Protein AF-A0A925CEF6-F1 (afdb_monomer)

Radius of gyration: 19.73 Å; Cα contacts (8 Å, |Δi|>4): 240; chains: 1; bounding box: 51×49×54 Å

Sequence (200 aa):
MFEYLLALSLVWSVQINEKFETAFLAANIYHEARGEPKEGQICIAYVTLDRAYDNKYYFGGPSIRSVVFKKNIREDGRETAEFSWWEHPSIPTDHHAMQIAWQIAKGTRSGSIARACNSSVRFYKNSSAAGPGGTCWFDRNTIFVETRWNHDFYRPHRSAPEWWRGTSQKCYTPAATTSADVDRTVARLPRPRPERTAMN

Solvent-accessible surface area (backbone atoms only — not comparable to full-atom values): 11748 Å² total; per-residue (Å²): 113,68,66,60,55,52,53,48,55,50,53,53,52,51,54,52,49,53,52,50,40,34,49,46,41,12,51,49,22,31,77,77,25,56,91,46,57,70,54,53,29,44,31,52,44,48,28,48,50,49,31,8,72,66,48,34,73,93,40,33,20,70,36,43,55,35,31,62,69,21,71,42,54,44,65,88,66,48,76,41,51,70,43,68,60,67,70,62,73,69,81,84,80,55,64,65,47,43,51,50,21,39,52,47,28,49,28,51,74,71,63,76,43,78,86,62,58,70,89,67,42,62,47,71,43,41,71,92,74,51,51,70,43,57,48,45,47,47,70,74,51,35,37,83,74,51,76,56,92,73,31,42,32,19,22,78,41,93,84,50,74,56,78,78,68,37,67,53,72,76,42,79,48,81,75,77,88,63,97,78,70,83,86,74,73,82,76,75,75,81,75,81,76,81,79,79,78,80,82,125

Secondary structure (DSSP, 8-state):
-HHHHHHHHHHHHHHHHHHHHHHHHHHHHHHHHTTS-HHHHHHHHHHHHHHHHTT-GGGT-SSHHHHHT-EEE-TTS-EEESSGGGTS------HHHHHHHHHHHHHHHTT-S---S-TT--EEE-TTT--HHHHHHHHHHEEEEEEETTEEEEEE-TT-GGGGTT--TTSSSPP---TT-TT-----PPPPPPP-----

Structure (mmCIF, N/CA/C/O backbone):
data_AF-A0A925CEF6-F1
#
_entry.id   AF-A0A925CEF6-F1
#
loop_
_atom_site.group_PDB
_atom_site.id
_atom_site.type_symbol
_atom_site.label_atom_id
_atom_site.label_alt_id
_atom_site.label_comp_id
_atom_site.label_asym_id
_atom_site.label_entity_id
_atom_site.label_seq_id
_atom_site.pdbx_PDB_ins_code
_atom_site.Cartn_x
_atom_site.Cartn_y
_atom_site.Cartn_z
_atom_site.occupancy
_atom_site.B_iso_or_equiv
_atom_site.auth_seq_id
_atom_site.auth_comp_id
_atom_site.auth_asym_id
_atom_site.auth_atom_id
_atom_site.pdbx_PDB_model_num
ATOM 1 N N . MET A 1 1 ? -14.187 27.396 32.294 1.00 62.66 1 MET A N 1
ATOM 2 C CA . MET A 1 1 ? -14.629 27.816 30.940 1.00 62.66 1 MET A CA 1
ATOM 3 C C . MET A 1 1 ? -13.529 27.621 29.893 1.00 62.66 1 MET A C 1
ATOM 5 O O . MET A 1 1 ? -13.810 27.019 28.869 1.00 62.66 1 MET A O 1
ATOM 9 N N . PHE A 1 2 ? -12.279 28.028 30.163 1.00 60.94 2 PHE A N 1
ATOM 10 C CA . PHE A 1 2 ? -11.135 27.825 29.254 1.00 60.94 2 PHE A CA 1
ATOM 11 C C . PHE A 1 2 ? -10.792 26.347 28.973 1.00 60.94 2 PHE A C 1
ATOM 13 O O . PHE A 1 2 ? -10.554 25.986 27.825 1.00 60.94 2 PHE A O 1
ATOM 20 N N . GLU A 1 3 ? -10.849 25.469 29.982 1.00 60.38 3 GLU A N 1
ATOM 21 C CA . GLU A 1 3 ? -10.557 24.036 29.786 1.00 60.38 3 GLU A CA 1
ATOM 22 C C . GLU A 1 3 ? -11.569 23.319 28.882 1.00 60.38 3 GLU A C 1
ATOM 24 O O . GLU A 1 3 ? -11.191 22.469 28.082 1.00 60.38 3 GLU A O 1
ATOM 29 N N . TYR A 1 4 ? -12.845 23.713 28.932 1.00 65.88 4 TYR A N 1
ATOM 30 C CA . TYR A 1 4 ? -13.884 23.157 28.060 1.00 65.88 4 TYR A CA 1
ATOM 31 C C . TYR A 1 4 ? -13.690 23.568 26.593 1.00 65.88 4 TYR A C 1
ATOM 33 O O . TYR A 1 4 ? -13.923 22.765 25.694 1.00 65.88 4 TYR A O 1
ATOM 41 N N . LEU A 1 5 ? -13.225 24.796 26.341 1.00 63.91 5 LEU A N 1
ATOM 42 C CA . LEU A 1 5 ? -12.937 25.279 24.987 1.00 63.91 5 LEU A CA 1
ATOM 43 C C . LEU A 1 5 ? -11.691 24.604 24.384 1.00 63.91 5 LEU A C 1
ATOM 45 O O . LEU A 1 5 ? -11.695 24.279 23.198 1.00 63.91 5 LEU A O 1
ATOM 49 N N . LEU A 1 6 ? -10.663 24.331 25.198 1.00 64.62 6 LEU A N 1
ATOM 50 C CA . LEU A 1 6 ? -9.482 23.557 24.788 1.00 64.62 6 LEU A CA 1
ATOM 51 C C . LEU A 1 6 ? -9.806 22.073 24.550 1.00 64.62 6 LEU A C 1
ATOM 53 O O . LEU A 1 6 ? -9.342 21.487 23.576 1.00 64.62 6 LEU A O 1
ATOM 57 N N . ALA A 1 7 ? -10.638 21.462 25.397 1.00 64.25 7 ALA A N 1
ATOM 58 C CA . ALA A 1 7 ? -11.076 20.082 25.201 1.00 64.25 7 ALA A CA 1
ATOM 59 C C . ALA A 1 7 ? -11.891 19.924 23.906 1.00 64.25 7 ALA A C 1
ATOM 61 O O . ALA A 1 7 ? -11.673 18.980 23.147 1.00 64.25 7 ALA A O 1
ATOM 62 N N . LEU A 1 8 ? -12.780 20.879 23.604 1.00 65.25 8 LEU A N 1
ATOM 63 C CA . LEU A 1 8 ? -13.517 20.896 22.342 1.00 65.25 8 LEU A CA 1
ATOM 64 C C . LEU A 1 8 ? -12.557 21.022 21.149 1.00 65.25 8 LEU A C 1
ATOM 66 O O . LEU A 1 8 ? -12.617 20.188 20.248 1.00 65.25 8 LEU A O 1
ATOM 70 N N . SER A 1 9 ? -11.626 21.982 21.141 1.00 65.44 9 SER A N 1
ATOM 71 C CA . SER A 1 9 ? -10.704 22.158 20.004 1.00 65.44 9 SER A CA 1
ATOM 72 C C . SER A 1 9 ? -9.822 20.927 19.730 1.00 65.44 9 SER A C 1
ATOM 74 O O . SER A 1 9 ? -9.578 20.592 18.564 1.00 65.44 9 SER A O 1
ATOM 76 N N . LEU A 1 10 ? -9.413 20.198 20.774 1.00 68.50 10 LEU A N 1
ATOM 77 C CA . LEU A 1 10 ? -8.673 18.938 20.658 1.00 68.50 10 LEU A CA 1
ATOM 78 C C . LEU A 1 10 ? -9.518 17.821 20.026 1.00 68.50 10 LEU A C 1
ATOM 80 O O . LEU A 1 10 ? -9.048 17.152 19.105 1.00 68.50 10 LEU A O 1
ATOM 84 N N . VAL A 1 11 ? -10.775 17.651 20.449 1.00 67.50 11 VAL A N 1
ATOM 85 C CA . VAL A 1 11 ? -11.685 16.632 19.888 1.00 67.50 11 VAL A CA 1
ATOM 86 C C . VAL A 1 11 ? -11.959 16.882 18.402 1.00 67.50 11 VAL A C 1
ATOM 88 O O . VAL A 1 11 ? -11.877 15.955 17.593 1.00 67.50 11 VAL A O 1
ATOM 91 N N . TRP A 1 12 ? -12.213 18.137 18.017 1.00 62.06 12 TRP A N 1
ATOM 92 C CA . TRP A 1 12 ? -12.410 18.508 16.611 1.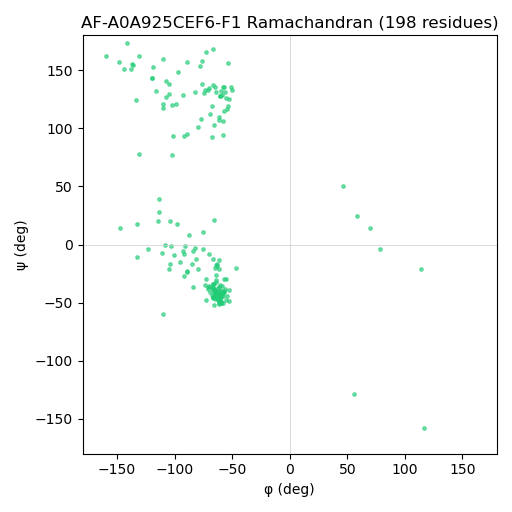00 62.06 12 TRP A CA 1
ATOM 93 C C . TRP A 1 12 ? -11.164 18.218 15.763 1.00 62.06 12 TRP A C 1
ATOM 95 O O . TRP A 1 12 ? -11.279 17.649 14.676 1.00 62.06 12 TRP A O 1
ATOM 105 N N . SER A 1 13 ? -9.973 18.546 16.271 1.00 65.81 13 SER A N 1
ATOM 106 C CA . SER A 1 13 ? -8.704 18.312 15.566 1.00 65.81 13 SER A CA 1
ATOM 107 C C . SER A 1 13 ? -8.433 16.821 15.341 1.00 65.81 13 SER A C 1
ATOM 109 O O . SER A 1 13 ? -8.065 16.419 14.235 1.00 65.81 13 SER A O 1
ATOM 111 N N . VAL A 1 14 ? -8.690 15.982 16.351 1.00 72.50 14 VAL A N 1
ATOM 112 C CA . VAL A 1 14 ? -8.567 14.520 16.239 1.00 72.50 14 VAL A CA 1
ATOM 113 C C . VAL A 1 14 ? -9.546 13.972 15.201 1.00 72.50 14 VAL A C 1
ATOM 115 O O . VAL A 1 14 ? -9.145 13.227 14.309 1.00 72.50 14 VAL A O 1
ATOM 118 N N . GLN A 1 15 ? -10.817 14.380 15.246 1.00 71.12 15 GLN A N 1
ATOM 119 C CA . GLN A 1 15 ? -11.831 13.870 14.321 1.00 71.12 15 GLN A CA 1
ATOM 120 C C . GLN A 1 15 ? -11.589 14.298 12.864 1.00 71.12 15 GLN A C 1
ATOM 122 O O . GLN A 1 15 ? -11.882 13.539 11.935 1.00 71.12 15 GLN A O 1
ATOM 127 N N . ILE A 1 16 ? -11.054 15.500 12.643 1.00 75.19 16 ILE A N 1
ATOM 128 C CA . ILE A 1 16 ? -10.659 15.970 11.310 1.00 75.19 16 ILE A CA 1
ATOM 129 C C . ILE A 1 16 ? -9.482 15.141 10.781 1.00 75.19 16 ILE A C 1
ATOM 131 O O . ILE A 1 16 ? -9.538 14.669 9.644 1.00 75.19 16 ILE A O 1
ATOM 135 N N . ASN A 1 17 ? -8.463 14.899 11.610 1.00 84.81 17 ASN A N 1
ATOM 136 C CA . ASN A 1 17 ? -7.322 14.065 11.236 1.00 84.81 17 ASN A CA 1
ATOM 137 C C . ASN A 1 17 ? -7.761 12.637 10.870 1.00 84.81 17 ASN A C 1
ATOM 139 O O . ASN A 1 17 ? -7.379 12.118 9.826 1.00 84.81 17 ASN A O 1
ATOM 143 N N . GLU A 1 18 ? -8.659 12.043 11.657 1.00 87.25 18 GLU A N 1
ATOM 144 C CA . GLU A 1 18 ? -9.239 10.723 11.389 1.00 87.25 18 GLU A CA 1
ATOM 145 C C . GLU A 1 18 ? -9.956 10.638 10.031 1.00 87.25 18 GLU A C 1
ATOM 147 O O . GLU A 1 18 ? -9.818 9.657 9.290 1.00 87.25 18 GLU A O 1
ATOM 152 N N . LYS A 1 19 ? -10.717 11.676 9.662 1.00 92.31 19 LYS A N 1
ATOM 153 C CA . LYS A 1 19 ? -11.378 11.729 8.350 1.00 92.31 19 LYS A CA 1
ATOM 154 C C . LYS A 1 19 ? -10.361 11.794 7.212 1.00 92.31 19 LYS A C 1
ATOM 156 O O . LYS A 1 19 ? -10.532 11.080 6.225 1.00 92.31 19 LYS A O 1
ATOM 161 N N . PHE A 1 20 ? -9.309 12.601 7.349 1.00 95.38 20 PHE A N 1
ATOM 162 C CA . PHE A 1 20 ? -8.265 12.706 6.328 1.00 95.38 20 PHE A CA 1
ATOM 163 C C . PHE A 1 20 ? -7.459 11.415 6.182 1.00 95.38 20 PHE A C 1
ATOM 165 O O . PHE A 1 20 ? -7.272 10.939 5.066 1.00 95.38 20 PHE A O 1
ATOM 172 N N . GLU A 1 21 ? -7.054 10.798 7.287 1.00 97.38 21 GLU A N 1
ATOM 173 C CA . GLU A 1 21 ? -6.342 9.516 7.288 1.00 97.38 21 GLU A CA 1
ATOM 174 C C . GLU A 1 21 ? -7.177 8.405 6.627 1.00 97.38 21 GLU A C 1
ATOM 176 O O . GLU A 1 21 ? -6.667 7.631 5.815 1.00 97.38 21 GLU A O 1
ATOM 181 N N . THR A 1 22 ? -8.490 8.378 6.887 1.00 98.19 22 THR A N 1
ATOM 182 C CA . THR A 1 22 ? -9.424 7.480 6.186 1.00 98.19 22 THR A CA 1
ATOM 183 C C . THR A 1 22 ? -9.469 7.766 4.687 1.00 98.19 22 THR A C 1
ATOM 185 O O . THR A 1 22 ? -9.453 6.830 3.889 1.00 98.19 22 THR A O 1
ATOM 188 N N . ALA A 1 23 ? -9.506 9.041 4.290 1.00 97.56 23 ALA A N 1
ATOM 189 C CA . ALA A 1 23 ? -9.545 9.433 2.886 1.00 97.56 23 ALA A CA 1
ATOM 190 C C . ALA A 1 23 ? -8.269 9.031 2.133 1.00 97.56 23 ALA A C 1
ATOM 192 O O . ALA A 1 23 ? -8.366 8.514 1.022 1.00 97.56 23 ALA A O 1
ATOM 193 N N . PHE A 1 24 ? -7.088 9.197 2.739 1.00 97.81 24 PHE A N 1
ATOM 194 C CA . PHE A 1 24 ? -5.826 8.761 2.132 1.00 97.81 24 PHE A CA 1
ATOM 195 C C . PHE A 1 24 ? -5.760 7.245 1.978 1.00 97.81 24 PHE A C 1
ATOM 197 O O . PHE A 1 24 ? -5.349 6.759 0.925 1.00 97.81 24 PHE A O 1
ATOM 204 N N . LEU A 1 25 ? -6.225 6.498 2.982 1.00 98.62 25 LEU A N 1
ATOM 205 C CA . LEU A 1 25 ? -6.297 5.044 2.886 1.00 98.62 25 LEU A CA 1
ATOM 206 C C . LEU A 1 25 ? -7.253 4.601 1.773 1.00 98.62 25 LEU A C 1
ATOM 208 O O . LEU A 1 25 ? -6.905 3.739 0.972 1.00 98.62 25 LEU A O 1
ATOM 212 N N . ALA A 1 26 ? -8.437 5.209 1.701 1.00 98.44 26 ALA A N 1
ATOM 213 C CA . ALA A 1 26 ? -9.444 4.888 0.697 1.00 98.44 26 ALA A CA 1
ATOM 214 C C . ALA A 1 26 ? -8.961 5.208 -0.726 1.00 98.44 26 ALA A C 1
ATOM 216 O O . ALA A 1 26 ? -9.132 4.388 -1.624 1.00 98.44 26 ALA A O 1
ATOM 217 N N . ALA A 1 27 ? -8.314 6.361 -0.924 1.00 97.88 27 ALA A N 1
ATOM 218 C CA . ALA A 1 27 ? -7.706 6.714 -2.204 1.00 97.88 27 ALA A CA 1
ATOM 219 C C . ALA A 1 27 ? -6.640 5.687 -2.609 1.00 97.88 27 ALA A C 1
ATOM 221 O O . ALA A 1 27 ? -6.657 5.201 -3.739 1.00 97.88 27 ALA A O 1
ATOM 222 N N . ASN A 1 28 ? -5.774 5.283 -1.673 1.00 98.12 28 ASN A N 1
ATOM 223 C CA . ASN A 1 28 ? -4.753 4.283 -1.961 1.00 98.12 28 ASN A CA 1
ATOM 224 C C . ASN A 1 28 ? -5.366 2.935 -2.370 1.00 98.12 28 ASN A C 1
ATOM 226 O O . ASN A 1 28 ? -4.999 2.380 -3.399 1.00 98.12 28 ASN A O 1
ATOM 230 N N 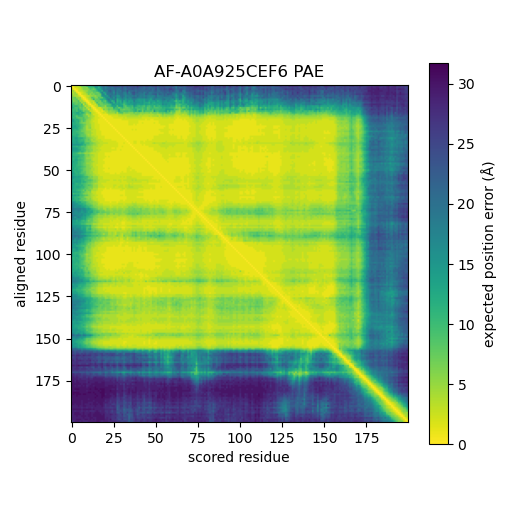. ILE A 1 29 ? -6.358 2.441 -1.618 1.00 98.31 29 ILE A N 1
ATOM 231 C CA . ILE A 1 29 ? -7.075 1.197 -1.950 1.00 98.31 29 ILE A CA 1
ATOM 232 C C . ILE A 1 29 ? -7.721 1.288 -3.338 1.00 98.31 29 ILE A C 1
ATOM 234 O O . ILE A 1 29 ? -7.619 0.348 -4.124 1.00 98.31 29 ILE A O 1
ATOM 238 N N . TYR A 1 30 ? -8.375 2.409 -3.657 1.00 98.31 30 TYR A N 1
ATOM 239 C CA . TYR A 1 30 ? -9.026 2.604 -4.950 1.00 98.31 30 TYR A CA 1
ATOM 240 C C . TYR A 1 30 ? -8.026 2.523 -6.109 1.00 98.31 30 TYR A C 1
ATOM 242 O O . TYR A 1 30 ? -8.257 1.809 -7.085 1.00 98.31 30 TYR A O 1
ATOM 250 N N . HIS A 1 31 ? -6.909 3.242 -6.023 1.00 96.62 31 HIS A N 1
ATOM 251 C CA . HIS A 1 31 ? -5.954 3.285 -7.127 1.00 96.62 31 HIS A CA 1
ATOM 252 C C . HIS A 1 31 ? -5.152 1.990 -7.275 1.00 96.62 31 HIS A C 1
ATOM 254 O O . HIS A 1 31 ? -4.887 1.579 -8.402 1.00 96.62 31 HIS A O 1
ATOM 260 N N . GLU A 1 32 ? -4.830 1.325 -6.168 1.00 96.12 32 GLU A N 1
ATOM 261 C CA . GLU A 1 32 ? -3.984 0.127 -6.173 1.00 96.12 32 GLU A CA 1
ATOM 262 C C . GLU A 1 32 ? -4.791 -1.169 -6.351 1.00 96.12 32 GLU A C 1
ATOM 264 O O . GLU A 1 32 ? -4.251 -2.173 -6.809 1.00 96.12 32 GLU A O 1
ATOM 269 N N . ALA A 1 33 ? -6.087 -1.178 -6.011 1.00 96.69 33 ALA A N 1
ATOM 270 C CA . ALA A 1 33 ? -6.852 -2.423 -5.930 1.00 96.69 33 ALA A CA 1
ATOM 271 C C . ALA A 1 33 ? -8.349 -2.341 -6.290 1.00 96.69 33 ALA A C 1
ATOM 273 O O . ALA A 1 33 ? -9.067 -3.303 -6.023 1.00 96.69 33 ALA A O 1
ATOM 274 N N . ARG A 1 34 ? -8.864 -1.274 -6.929 1.00 95.62 34 ARG A N 1
ATOM 275 C CA . ARG A 1 34 ? -10.306 -1.206 -7.293 1.00 95.62 34 ARG A CA 1
ATOM 276 C C . ARG A 1 34 ? -10.821 -2.384 -8.131 1.00 95.62 34 ARG A C 1
ATOM 278 O O . ARG A 1 34 ? -11.999 -2.705 -8.048 1.00 95.62 34 ARG A O 1
ATOM 285 N N . GLY A 1 35 ? -9.959 -2.998 -8.945 1.00 94.19 35 GLY A N 1
ATOM 286 C CA . GLY A 1 35 ? -10.294 -4.162 -9.777 1.00 94.19 35 GLY A CA 1
ATOM 287 C C . GLY A 1 35 ? -10.043 -5.514 -9.104 1.00 94.19 35 GLY A C 1
ATOM 288 O O . GLY A 1 35 ? -10.291 -6.549 -9.714 1.00 94.19 35 GLY A O 1
ATOM 289 N N . GLU A 1 36 ? -9.531 -5.520 -7.872 1.00 95.56 36 GLU A N 1
ATOM 290 C CA . GLU A 1 36 ? -9.233 -6.740 -7.127 1.00 95.56 36 GLU A CA 1
ATOM 291 C C . GLU A 1 36 ? -10.446 -7.198 -6.300 1.00 95.56 36 GLU A C 1
ATOM 293 O O . GLU A 1 36 ? -11.271 -6.369 -5.890 1.00 95.56 36 GLU A O 1
ATOM 298 N N . PRO A 1 37 ? -10.524 -8.497 -5.949 1.00 96.62 37 PRO A N 1
ATOM 299 C CA . PRO A 1 37 ? -11.460 -8.984 -4.941 1.00 96.62 37 PRO A CA 1
ATOM 300 C C . PRO A 1 37 ? -11.333 -8.224 -3.616 1.00 96.62 37 PRO A C 1
ATOM 302 O O . PRO A 1 37 ? -10.271 -7.688 -3.276 1.00 96.62 37 PRO A O 1
ATOM 305 N N . LYS A 1 38 ? -12.410 -8.227 -2.823 1.00 96.94 38 LYS A N 1
ATOM 306 C CA . LYS A 1 38 ? -12.489 -7.506 -1.543 1.00 96.94 38 LYS A CA 1
ATOM 307 C C . LYS A 1 38 ? -11.322 -7.848 -0.611 1.00 96.94 38 LYS A C 1
ATOM 309 O O . LYS A 1 38 ? -10.777 -6.964 0.042 1.00 96.94 38 LYS A O 1
ATOM 314 N N . GLU A 1 39 ? -10.898 -9.107 -0.575 1.00 96.81 39 GLU A N 1
ATOM 315 C CA . GLU A 1 39 ? -9.763 -9.587 0.219 1.00 96.81 39 GLU A CA 1
ATOM 316 C C . GLU A 1 39 ? -8.441 -8.935 -0.212 1.00 96.81 39 GLU A C 1
ATOM 318 O O . GLU A 1 39 ? -7.613 -8.599 0.635 1.00 96.81 39 GLU A O 1
ATOM 323 N N . GLY A 1 40 ? -8.251 -8.712 -1.518 1.00 96.31 40 GLY A N 1
ATOM 324 C CA . GLY A 1 40 ? -7.087 -8.007 -2.057 1.00 96.31 40 GLY A CA 1
ATOM 325 C C . GLY A 1 40 ? -7.061 -6.547 -1.611 1.00 96.31 40 GLY A C 1
ATOM 326 O O . GLY A 1 40 ? -6.054 -6.081 -1.081 1.00 96.31 40 GLY A O 1
ATOM 327 N N . GLN A 1 41 ? -8.202 -5.862 -1.715 1.00 98.25 41 GLN A N 1
ATOM 328 C CA . GLN A 1 41 ? -8.367 -4.484 -1.240 1.00 98.25 41 GLN A CA 1
ATOM 329 C C . GLN A 1 41 ? -8.103 -4.353 0.269 1.00 98.25 41 GLN A C 1
ATOM 331 O O . GLN A 1 41 ? -7.398 -3.441 0.704 1.00 98.25 41 GLN A O 1
ATOM 336 N N . ILE A 1 42 ? -8.605 -5.299 1.070 1.00 98.38 42 ILE A N 1
ATOM 337 C CA . ILE A 1 42 ? -8.325 -5.375 2.511 1.00 98.38 42 ILE A CA 1
ATOM 338 C C . ILE A 1 42 ? -6.826 -5.565 2.763 1.00 98.38 42 ILE A C 1
ATOM 340 O O . ILE A 1 42 ? -6.276 -4.930 3.662 1.00 98.38 42 ILE A O 1
ATOM 344 N N . CYS A 1 43 ? -6.140 -6.407 1.985 1.00 97.38 43 CYS A N 1
ATOM 345 C CA . CYS A 1 43 ? -4.704 -6.586 2.161 1.00 97.38 43 CYS A CA 1
ATOM 346 C C . CYS A 1 43 ? -3.922 -5.294 1.888 1.00 97.38 43 CYS A C 1
ATOM 348 O O . CYS A 1 43 ? -3.091 -4.910 2.709 1.00 97.38 43 CYS A O 1
ATOM 350 N N . ILE A 1 44 ? -4.230 -4.576 0.801 1.00 97.81 44 ILE A N 1
ATOM 351 C CA . ILE A 1 44 ? -3.608 -3.274 0.508 1.00 97.81 44 ILE A CA 1
ATOM 352 C C . ILE A 1 44 ? -3.832 -2.277 1.653 1.00 97.81 44 ILE A C 1
ATOM 354 O O . ILE A 1 44 ? -2.903 -1.563 2.057 1.00 97.81 44 ILE A O 1
ATOM 358 N N . ALA A 1 45 ? -5.042 -2.262 2.222 1.00 98.44 45 ALA A N 1
ATOM 359 C CA . ALA A 1 45 ? -5.362 -1.429 3.373 1.00 98.44 45 ALA A CA 1
ATOM 360 C C . ALA A 1 45 ? -4.442 -1.744 4.564 1.00 98.44 45 ALA A C 1
ATOM 362 O O . ALA A 1 45 ? -3.805 -0.845 5.114 1.00 98.44 45 ALA A O 1
ATOM 363 N N . TYR A 1 46 ? -4.310 -3.026 4.919 1.00 98.44 46 TYR A N 1
ATOM 364 C CA . TYR A 1 46 ? -3.457 -3.455 6.025 1.00 98.44 46 TYR A CA 1
ATOM 365 C C . TYR A 1 46 ? -1.973 -3.217 5.778 1.00 98.44 46 TYR A C 1
ATOM 367 O O . TYR A 1 46 ? -1.293 -2.791 6.700 1.00 98.44 46 TYR A O 1
ATOM 375 N N . VAL A 1 47 ? -1.469 -3.408 4.558 1.00 98.06 47 VAL A N 1
ATOM 376 C CA . VAL A 1 47 ? -0.074 -3.070 4.236 1.00 98.06 47 VAL A CA 1
ATOM 377 C C . VAL A 1 47 ? 0.193 -1.583 4.474 1.00 98.06 47 VAL A C 1
ATOM 379 O O . VAL A 1 47 ? 1.215 -1.225 5.056 1.00 98.06 47 VAL A O 1
ATOM 382 N N . THR A 1 48 ? -0.735 -0.714 4.069 1.00 98.38 48 THR A N 1
ATOM 383 C CA . THR A 1 48 ? -0.616 0.737 4.275 1.00 98.38 48 THR A CA 1
ATOM 384 C C . THR A 1 48 ? -0.651 1.094 5.767 1.00 98.38 48 THR A C 1
ATOM 386 O O . THR A 1 48 ? 0.190 1.858 6.239 1.00 98.38 48 THR A O 1
ATOM 389 N N . LEU A 1 49 ? -1.586 0.505 6.523 1.00 98.44 49 LEU A N 1
ATOM 390 C CA . LEU A 1 49 ? -1.707 0.699 7.972 1.00 98.44 49 LEU A CA 1
ATOM 391 C C . LEU A 1 49 ? -0.481 0.190 8.731 1.00 98.44 49 LEU A C 1
ATOM 393 O O . LEU A 1 49 ? 0.041 0.891 9.590 1.00 98.44 49 LEU A O 1
ATOM 397 N N . ASP A 1 50 ? 0.006 -0.998 8.386 1.00 98.00 50 ASP A N 1
ATOM 398 C CA . ASP A 1 50 ? 1.151 -1.620 9.041 1.00 98.00 50 ASP A CA 1
ATOM 399 C C . ASP A 1 50 ? 2.440 -0.825 8.777 1.00 98.00 50 ASP A C 1
ATOM 401 O O . ASP A 1 50 ? 3.287 -0.703 9.657 1.00 98.00 50 ASP A O 1
ATOM 405 N N . ARG A 1 51 ? 2.582 -0.215 7.594 1.00 97.44 51 ARG A N 1
ATOM 406 C CA . ARG A 1 51 ? 3.686 0.710 7.285 1.00 97.44 51 ARG A CA 1
ATOM 407 C C . ARG A 1 51 ? 3.658 1.975 8.142 1.00 97.44 51 ARG A C 1
ATOM 409 O O . ARG A 1 51 ? 4.717 2.394 8.609 1.00 97.44 51 ARG A O 1
ATOM 416 N N . ALA A 1 52 ? 2.475 2.560 8.346 1.00 97.81 52 ALA A N 1
ATOM 417 C CA . ALA A 1 52 ? 2.299 3.724 9.213 1.00 97.81 52 ALA A CA 1
ATOM 418 C C . ALA A 1 52 ? 2.558 3.359 10.684 1.00 97.81 52 ALA A C 1
ATOM 420 O O . ALA A 1 52 ? 3.287 4.058 11.382 1.00 97.81 52 ALA A O 1
ATOM 421 N N . TYR A 1 53 ? 2.031 2.214 11.127 1.00 97.12 53 TYR A N 1
ATOM 422 C CA . TYR A 1 53 ? 2.229 1.685 12.476 1.00 97.12 53 TYR A CA 1
ATOM 423 C C . TYR A 1 53 ? 3.703 1.403 12.784 1.00 97.12 53 TYR A C 1
ATOM 425 O O . TYR A 1 53 ? 4.196 1.769 13.849 1.00 97.12 53 TYR A O 1
ATOM 433 N N . ASP A 1 54 ? 4.428 0.805 11.835 1.00 95.25 54 ASP A N 1
ATOM 434 C CA . ASP A 1 54 ? 5.861 0.548 11.963 1.00 95.25 54 ASP A CA 1
ATOM 435 C C . ASP A 1 54 ? 6.676 1.853 12.121 1.00 95.25 54 ASP A C 1
ATOM 437 O O . ASP A 1 54 ? 7.812 1.795 12.595 1.00 95.25 54 ASP A O 1
ATOM 441 N N . ASN A 1 55 ? 6.123 3.008 11.713 1.00 94.88 55 ASN A N 1
ATOM 442 C CA . ASN A 1 55 ? 6.693 4.353 11.856 1.00 94.88 55 ASN A CA 1
ATOM 443 C C . ASN A 1 55 ? 8.174 4.440 11.454 1.00 94.88 55 ASN A C 1
ATOM 445 O O . ASN A 1 55 ? 9.041 4.927 12.184 1.00 94.88 55 ASN A O 1
ATOM 449 N N . LYS A 1 56 ? 8.487 3.928 10.266 1.00 91.25 56 LYS A N 1
ATOM 450 C CA . LYS A 1 56 ? 9.848 3.970 9.730 1.00 91.25 56 LYS A CA 1
ATOM 451 C C . LYS A 1 56 ? 9.929 5.025 8.653 1.00 91.25 56 LYS A C 1
ATOM 453 O O . LYS A 1 56 ? 9.053 5.100 7.793 1.00 91.25 56 LYS A O 1
ATOM 458 N N . TYR A 1 57 ? 11.013 5.797 8.642 1.00 87.88 57 TYR A N 1
ATOM 459 C CA . TYR A 1 57 ? 11.198 6.853 7.644 1.00 87.88 57 TYR A CA 1
ATOM 460 C C . TYR A 1 57 ? 11.115 6.295 6.207 1.00 87.88 57 TYR A C 1
ATOM 462 O O . TYR A 1 57 ? 10.485 6.887 5.336 1.00 87.88 57 TYR A O 1
ATOM 470 N N . TYR A 1 58 ? 11.659 5.094 5.974 1.00 85.44 58 TYR A N 1
ATOM 471 C CA . TYR A 1 58 ? 11.612 4.409 4.679 1.00 85.44 58 TYR A CA 1
ATOM 472 C C . TYR A 1 58 ? 10.245 3.796 4.346 1.00 85.44 58 TYR A C 1
ATOM 474 O O . TYR A 1 58 ? 10.058 3.278 3.252 1.00 85.44 58 TYR A O 1
ATOM 482 N N . PHE A 1 59 ? 9.272 3.861 5.250 1.00 92.31 59 PHE A N 1
ATOM 483 C CA . PHE A 1 59 ? 7.870 3.598 4.944 1.00 92.31 59 PHE A CA 1
ATOM 484 C C . PHE A 1 59 ? 7.050 4.868 4.758 1.00 92.31 59 PHE A C 1
ATOM 486 O O . PHE A 1 59 ? 5.941 4.766 4.250 1.00 92.31 59 PHE A O 1
ATOM 493 N N . GLY A 1 60 ? 7.614 6.035 5.068 1.00 93.06 60 GLY A N 1
ATOM 494 C CA . GLY A 1 60 ? 6.964 7.337 4.965 1.00 93.06 60 GLY A CA 1
ATOM 495 C C . GLY A 1 60 ? 6.743 7.999 6.322 1.00 93.06 60 GLY A C 1
ATOM 496 O O . GLY A 1 60 ? 6.619 9.216 6.378 1.00 93.06 60 GLY A O 1
ATOM 497 N N . GLY A 1 61 ? 6.732 7.249 7.427 1.00 94.75 61 GLY A N 1
ATOM 498 C CA . GLY A 1 61 ? 6.555 7.779 8.786 1.00 94.75 61 GLY A CA 1
ATOM 499 C C . GLY A 1 61 ? 5.279 7.276 9.475 1.00 94.75 61 GLY A C 1
ATOM 500 O O . GLY A 1 61 ? 4.779 6.218 9.099 1.00 94.75 61 GLY A O 1
ATOM 501 N N . PRO A 1 62 ? 4.775 7.999 10.492 1.00 96.88 62 PRO A N 1
ATOM 502 C CA . PRO A 1 62 ? 3.766 7.481 11.417 1.00 96.88 62 PRO A CA 1
ATOM 503 C C . PRO A 1 62 ? 2.319 7.588 10.920 1.00 96.88 62 PRO A C 1
ATOM 505 O O . PRO A 1 62 ? 1.415 7.135 11.618 1.00 96.88 62 PRO A O 1
ATOM 508 N N . SER A 1 63 ? 2.061 8.228 9.775 1.00 97.75 63 SER A N 1
ATOM 509 C CA . SER A 1 63 ? 0.698 8.471 9.294 1.00 97.75 63 SER A CA 1
ATOM 510 C C . SER A 1 63 ? 0.436 7.813 7.948 1.00 97.75 63 SER A C 1
ATOM 512 O O . SER A 1 63 ? 1.333 7.637 7.124 1.00 97.75 63 SER A O 1
ATOM 514 N N . ILE A 1 64 ? -0.826 7.479 7.683 1.00 98.31 64 ILE A N 1
ATOM 515 C CA . ILE A 1 64 ? -1.264 6.965 6.383 1.00 98.31 64 ILE A CA 1
ATOM 516 C C . ILE A 1 64 ? -0.955 8.006 5.313 1.00 98.31 64 ILE A C 1
ATOM 518 O O . ILE A 1 64 ? -0.458 7.657 4.244 1.00 98.31 64 ILE A O 1
ATOM 522 N N . ARG A 1 65 ? -1.168 9.294 5.618 1.00 97.44 65 ARG A N 1
ATOM 523 C CA . ARG A 1 65 ? -0.763 10.392 4.738 1.00 97.44 65 ARG A CA 1
ATOM 524 C C . ARG A 1 65 ? 0.711 10.291 4.343 1.00 97.44 65 ARG A C 1
ATOM 526 O O . ARG A 1 65 ? 1.038 10.436 3.167 1.00 97.44 65 ARG A O 1
ATOM 533 N N . SER A 1 66 ? 1.600 10.087 5.313 1.00 97.19 66 SER A N 1
ATOM 534 C CA . SER A 1 66 ? 3.037 10.095 5.060 1.00 97.19 66 SER A CA 1
ATOM 535 C C . SER A 1 66 ? 3.501 8.845 4.308 1.00 97.19 66 SER A C 1
ATOM 537 O O . SER A 1 66 ? 4.420 8.941 3.499 1.00 97.19 66 SER A O 1
ATOM 539 N N . VAL A 1 67 ? 2.822 7.706 4.491 1.00 97.50 67 VAL A N 1
ATOM 540 C CA . VAL A 1 67 ? 3.006 6.496 3.673 1.00 97.50 67 VAL A CA 1
ATOM 541 C C . VAL A 1 67 ? 2.559 6.730 2.227 1.00 97.50 67 VAL A C 1
ATOM 543 O O . VAL A 1 67 ? 3.331 6.484 1.305 1.00 97.50 67 VAL A O 1
ATOM 546 N N . VAL A 1 68 ? 1.335 7.229 2.019 1.00 97.25 68 VAL A N 1
ATOM 547 C CA . VAL A 1 68 ? 0.736 7.415 0.684 1.00 97.25 68 VAL A CA 1
ATOM 548 C C . VAL A 1 68 ? 1.503 8.437 -0.156 1.00 97.25 68 VAL A C 1
ATOM 550 O O . VAL A 1 68 ? 1.719 8.225 -1.344 1.00 97.25 68 VAL A O 1
ATOM 553 N N . PHE A 1 69 ? 1.967 9.530 0.448 1.00 95.88 69 PHE A N 1
ATOM 554 C CA . PHE A 1 69 ? 2.719 10.568 -0.269 1.00 95.88 69 PHE A CA 1
ATOM 555 C C . PHE A 1 69 ? 4.230 10.439 -0.122 1.00 95.88 69 PHE A C 1
ATOM 557 O O . PHE A 1 69 ? 4.964 11.397 -0.383 1.00 95.88 69 PHE A O 1
ATOM 564 N N . LYS A 1 70 ? 4.709 9.265 0.300 1.00 93.44 70 LYS A N 1
ATOM 565 C CA . LYS A 1 70 ? 6.136 9.006 0.389 1.00 93.44 70 LYS A CA 1
ATOM 566 C C . LYS A 1 70 ? 6.770 9.160 -0.995 1.00 93.44 70 LYS A C 1
ATOM 568 O O . LYS A 1 70 ? 6.317 8.582 -1.981 1.00 93.44 70 LYS A O 1
ATOM 573 N N . LYS A 1 71 ? 7.872 9.902 -1.033 1.00 91.12 71 LYS A N 1
ATOM 574 C CA . LYS A 1 71 ? 8.761 10.009 -2.188 1.00 91.12 71 LYS A CA 1
ATOM 575 C C . LYS A 1 71 ? 9.945 9.051 -2.048 1.00 91.12 71 LYS A C 1
ATOM 577 O O . LYS A 1 71 ? 10.403 8.740 -0.941 1.00 91.12 71 LYS A O 1
ATOM 582 N N . ASN A 1 72 ? 10.420 8.569 -3.181 1.00 84.25 72 ASN A N 1
ATOM 583 C CA . ASN A 1 72 ? 11.589 7.726 -3.359 1.00 84.25 72 ASN A CA 1
ATOM 584 C C . ASN A 1 72 ? 12.581 8.448 -4.258 1.00 84.25 72 ASN A C 1
ATOM 586 O O . ASN A 1 72 ? 12.185 9.094 -5.223 1.00 84.25 72 ASN A O 1
ATOM 590 N N . ILE A 1 73 ? 13.867 8.291 -3.972 1.00 80.31 73 ILE A N 1
ATOM 591 C CA . ILE A 1 73 ? 14.932 8.731 -4.867 1.00 80.31 73 ILE A CA 1
ATOM 592 C C . ILE A 1 73 ? 15.454 7.490 -5.581 1.00 80.31 73 ILE A C 1
ATOM 594 O O . ILE A 1 73 ? 15.883 6.532 -4.933 1.00 80.31 73 ILE A O 1
ATOM 598 N N . ARG A 1 74 ? 15.357 7.489 -6.910 1.00 73.38 74 ARG A N 1
ATOM 599 C CA . ARG A 1 74 ? 15.965 6.471 -7.772 1.00 73.38 74 ARG A CA 1
ATOM 600 C C . ARG A 1 74 ? 17.477 6.674 -7.818 1.00 73.38 74 ARG A C 1
ATOM 602 O O . ARG A 1 74 ? 17.978 7.741 -7.477 1.00 73.38 74 ARG A O 1
ATOM 609 N N . GLU A 1 75 ? 18.212 5.684 -8.314 1.00 69.50 75 GLU A N 1
ATOM 610 C CA . GLU A 1 75 ? 19.672 5.820 -8.460 1.00 69.50 75 GLU A CA 1
ATOM 611 C C . GLU A 1 75 ? 20.106 6.978 -9.342 1.00 69.50 75 GLU A C 1
ATOM 613 O O . GLU A 1 75 ? 21.140 7.582 -9.086 1.00 69.50 75 GLU A O 1
ATOM 618 N N . ASP A 1 76 ? 19.346 7.265 -10.397 1.00 71.94 76 ASP A N 1
ATOM 619 C CA . ASP A 1 76 ? 19.644 8.362 -11.315 1.00 71.94 76 ASP A CA 1
ATOM 620 C C . ASP A 1 76 ? 19.298 9.739 -10.721 1.00 71.94 76 ASP A C 1
ATOM 622 O O . ASP A 1 76 ? 19.289 10.741 -11.431 1.00 71.94 76 ASP A O 1
ATOM 626 N N . GLY A 1 77 ? 18.996 9.788 -9.420 1.00 77.94 77 GLY A N 1
ATOM 627 C CA . GLY A 1 77 ? 18.648 10.993 -8.683 1.00 77.94 77 GLY A CA 1
ATOM 628 C C . GLY A 1 77 ? 17.214 11.459 -8.911 1.00 77.94 77 GLY A C 1
ATOM 629 O O . GLY A 1 77 ? 16.791 12.415 -8.261 1.00 77.94 77 GLY A O 1
ATOM 630 N N . ARG A 1 78 ? 16.439 10.807 -9.791 1.00 81.56 78 ARG A N 1
ATOM 631 C CA . ARG A 1 78 ? 15.045 11.195 -10.015 1.00 81.56 78 ARG A CA 1
ATOM 632 C C . ARG A 1 78 ? 14.190 10.838 -8.813 1.00 81.56 78 ARG A C 1
ATOM 634 O O . ARG A 1 78 ? 14.214 9.715 -8.307 1.00 81.56 78 ARG A O 1
ATOM 641 N N . GLU A 1 79 ? 13.387 11.803 -8.401 1.00 86.50 79 GLU A N 1
ATOM 642 C CA . GLU A 1 79 ? 12.337 11.586 -7.423 1.00 86.50 79 GLU A CA 1
ATOM 643 C C . GLU A 1 79 ? 11.150 10.868 -8.079 1.00 86.50 79 GLU A C 1
ATOM 645 O O . GLU A 1 79 ? 10.768 11.176 -9.206 1.00 86.50 79 GLU A O 1
ATOM 650 N N . THR A 1 80 ? 10.583 9.900 -7.369 1.00 86.50 80 THR A N 1
ATOM 651 C CA . THR A 1 80 ? 9.383 9.145 -7.759 1.00 86.50 80 THR A CA 1
ATOM 652 C C . THR A 1 80 ? 8.457 8.998 -6.566 1.00 86.50 80 THR A C 1
ATOM 654 O O . THR A 1 80 ? 8.911 9.043 -5.420 1.00 86.50 80 THR A O 1
ATOM 657 N N . ALA A 1 81 ? 7.163 8.825 -6.800 1.00 91.19 81 ALA A N 1
ATOM 658 C CA . ALA A 1 81 ? 6.242 8.487 -5.724 1.00 91.19 81 ALA A CA 1
ATOM 659 C C . ALA A 1 81 ? 6.360 7.000 -5.358 1.00 91.19 81 ALA A C 1
ATOM 661 O O . ALA A 1 81 ? 6.719 6.157 -6.177 1.00 91.19 81 ALA A O 1
ATOM 662 N N . GLU A 1 82 ? 6.033 6.669 -4.111 1.00 90.81 82 GLU A N 1
ATOM 663 C CA . GLU A 1 82 ? 5.825 5.281 -3.688 1.00 90.81 82 GLU A CA 1
ATOM 664 C C . GLU A 1 82 ? 4.667 4.631 -4.448 1.00 90.81 82 GLU A C 1
ATOM 666 O O . GLU A 1 82 ? 4.790 3.507 -4.926 1.00 90.81 82 GLU A O 1
ATOM 671 N N . PHE A 1 83 ? 3.561 5.364 -4.580 1.00 92.38 83 PHE A N 1
ATOM 672 C CA . PHE A 1 83 ? 2.383 4.936 -5.316 1.00 92.38 83 PHE A CA 1
ATOM 673 C C . PHE A 1 83 ? 2.256 5.777 -6.581 1.00 92.38 83 PHE A C 1
ATOM 675 O O . PHE A 1 83 ? 2.088 6.998 -6.521 1.00 92.38 83 PHE A O 1
ATOM 682 N N . SER A 1 84 ? 2.345 5.113 -7.733 1.00 88.88 84 SER A N 1
ATOM 683 C CA . SER A 1 84 ? 2.423 5.770 -9.047 1.00 88.88 84 SER A CA 1
ATOM 684 C C . SER A 1 84 ? 1.247 6.711 -9.335 1.00 88.88 84 SER A C 1
ATOM 686 O O . SER A 1 84 ? 1.413 7.729 -10.005 1.00 88.88 84 SER A O 1
ATOM 688 N N . TRP A 1 85 ? 0.064 6.433 -8.777 1.00 92.38 85 TRP A N 1
ATOM 689 C CA . TRP A 1 85 ? -1.126 7.254 -8.989 1.00 92.38 85 TRP A CA 1
ATOM 690 C C . TRP A 1 85 ? -1.005 8.674 -8.423 1.00 92.38 85 TRP A C 1
ATOM 692 O O . TRP A 1 85 ? -1.746 9.548 -8.863 1.00 92.38 85 TRP A O 1
ATOM 702 N N . TRP A 1 86 ? -0.087 8.936 -7.483 1.00 92.12 86 TRP A N 1
ATOM 703 C CA . TRP A 1 86 ? 0.142 10.287 -6.962 1.00 92.12 86 TRP A CA 1
ATOM 704 C C . TRP A 1 86 ? 1.239 11.064 -7.710 1.00 92.12 86 TRP A C 1
ATOM 706 O O . TRP A 1 86 ? 1.380 12.268 -7.505 1.00 92.12 86 TRP A O 1
ATOM 716 N N . GLU A 1 87 ? 1.983 10.434 -8.626 1.00 87.31 87 GLU A N 1
ATOM 717 C CA . GLU A 1 87 ? 2.831 11.186 -9.572 1.00 87.31 87 GLU A CA 1
ATOM 718 C C . GLU A 1 87 ? 1.962 12.007 -10.532 1.00 87.31 87 GLU A C 1
ATOM 720 O O . GLU A 1 87 ? 2.270 13.156 -10.854 1.00 87.31 87 GLU A O 1
ATOM 725 N N . HIS A 1 88 ? 0.823 11.429 -10.923 1.00 87.06 88 HIS A N 1
ATOM 726 C CA . HIS A 1 88 ? -0.209 12.064 -11.735 1.00 87.06 88 HIS A CA 1
ATOM 727 C C . HIS A 1 88 ? -1.584 11.859 -11.082 1.00 87.06 88 HIS A C 1
ATOM 729 O O . HIS A 1 88 ? -2.349 10.993 -11.523 1.00 87.06 88 HIS A O 1
ATOM 735 N N . PRO A 1 89 ? -1.900 12.633 -10.022 1.00 86.94 89 PRO A N 1
ATOM 736 C CA . PRO A 1 89 ? -3.136 12.478 -9.268 1.00 86.94 89 PRO A CA 1
ATOM 737 C C . PRO A 1 89 ? -4.351 12.519 -10.191 1.00 86.94 89 PRO A C 1
ATOM 739 O O . PRO A 1 89 ? -4.543 13.472 -10.946 1.00 86.94 89 PRO A O 1
ATOM 742 N N . SER A 1 90 ? -5.184 11.485 -10.115 1.00 85.81 90 SER A N 1
ATOM 743 C CA . SER A 1 90 ? -6.438 11.406 -10.862 1.00 85.81 90 SER A CA 1
ATOM 744 C C . SER A 1 90 ? -7.611 11.304 -9.903 1.00 85.81 90 SER A C 1
ATOM 746 O O . SER A 1 90 ? -7.527 10.674 -8.850 1.00 85.81 90 SER A O 1
ATOM 748 N N . ILE A 1 91 ? -8.718 11.949 -10.262 1.00 88.06 91 ILE A N 1
ATOM 749 C CA . ILE A 1 91 ? -9.948 11.884 -9.476 1.00 88.06 91 ILE A CA 1
ATOM 750 C C . ILE A 1 91 ? -10.580 10.498 -9.690 1.00 88.06 91 ILE A C 1
ATOM 752 O O . ILE A 1 91 ? -10.689 10.068 -10.843 1.00 88.06 91 ILE A O 1
ATOM 756 N N . PRO A 1 92 ? -11.014 9.792 -8.626 1.00 91.88 92 PRO A N 1
ATOM 757 C CA . PRO A 1 92 ? -11.782 8.561 -8.764 1.00 91.88 92 PRO A CA 1
ATOM 758 C C . PRO A 1 92 ? -13.027 8.769 -9.633 1.00 91.88 92 PRO A C 1
ATOM 760 O O . PRO A 1 92 ? -13.913 9.546 -9.284 1.00 91.88 92 PRO A O 1
ATOM 763 N N . THR A 1 93 ? -13.082 8.078 -10.769 1.00 94.19 93 THR A N 1
ATOM 764 C CA . THR A 1 93 ? -14.208 8.120 -11.712 1.00 94.19 93 THR A CA 1
ATOM 765 C C . THR A 1 93 ? -15.245 7.032 -11.443 1.00 94.19 93 THR A C 1
ATOM 767 O O . THR A 1 93 ? -16.420 7.217 -11.743 1.00 94.19 93 THR A O 1
ATOM 770 N N . ASP A 1 94 ? -14.837 5.906 -10.854 1.00 96.94 94 ASP A N 1
ATOM 771 C CA . ASP A 1 94 ? -15.747 4.853 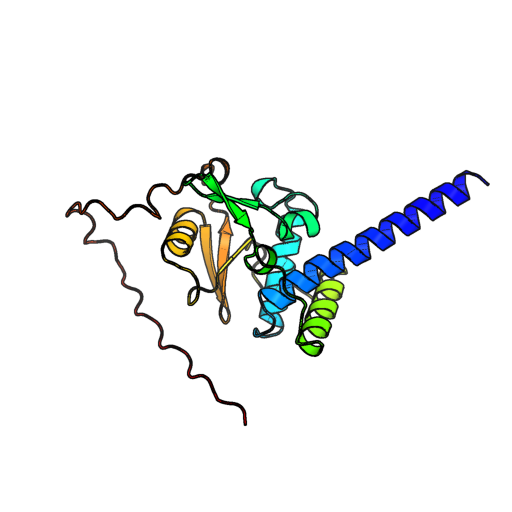-10.413 1.00 96.94 94 ASP A CA 1
ATOM 772 C C . ASP A 1 94 ? -16.182 5.126 -8.967 1.00 96.94 94 ASP A C 1
ATOM 774 O O . ASP A 1 94 ? -15.503 4.787 -7.991 1.00 96.94 94 ASP A O 1
ATOM 778 N N . HIS A 1 95 ? -17.337 5.775 -8.834 1.00 96.12 95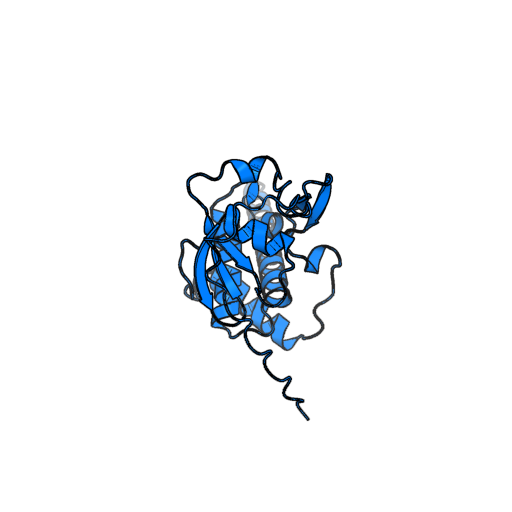 HIS A N 1
ATOM 779 C CA . HIS A 1 95 ? -17.905 6.125 -7.536 1.00 96.12 95 HIS A CA 1
ATOM 780 C C . HIS A 1 95 ? -18.269 4.898 -6.693 1.00 96.12 95 HIS A 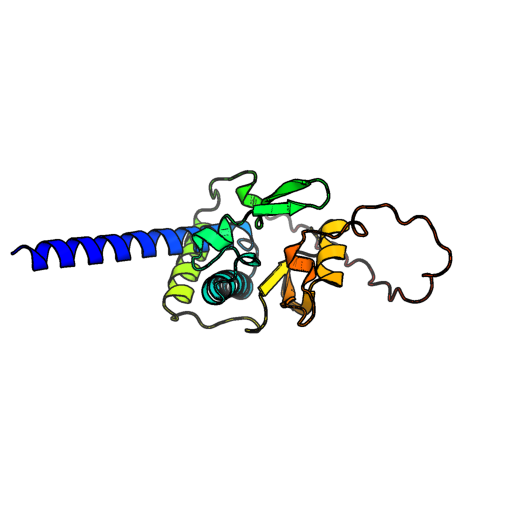C 1
ATOM 782 O O . HIS A 1 95 ? -18.192 4.974 -5.466 1.00 96.12 95 HIS A O 1
ATOM 788 N N . HIS A 1 96 ? -18.639 3.773 -7.312 1.00 97.31 96 HIS A N 1
ATOM 7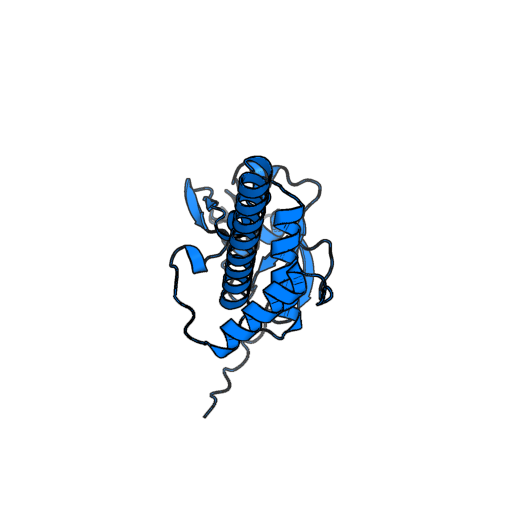89 C CA . HIS A 1 96 ? -18.992 2.562 -6.577 1.00 97.31 96 HIS A CA 1
ATOM 790 C C . HIS A 1 96 ? -17.745 1.907 -5.980 1.00 97.31 96 HIS A C 1
ATOM 792 O O . HIS A 1 96 ? -17.699 1.643 -4.776 1.00 97.31 96 HIS A O 1
ATOM 798 N N . ALA A 1 97 ? -16.691 1.740 -6.780 1.00 98.00 97 ALA A N 1
ATOM 799 C CA . ALA A 1 97 ? -15.413 1.247 -6.282 1.00 98.00 97 ALA A CA 1
ATOM 800 C C . ALA A 1 97 ? -14.812 2.186 -5.225 1.00 98.00 97 ALA A C 1
ATOM 802 O O . ALA A 1 97 ? -14.267 1.720 -4.224 1.00 98.00 97 ALA A O 1
ATOM 803 N N . MET A 1 98 ? -14.966 3.505 -5.380 1.00 98.06 98 MET A N 1
ATOM 804 C CA . MET A 1 98 ? -14.528 4.467 -4.365 1.00 98.06 98 MET A CA 1
ATOM 805 C C . MET A 1 98 ? -15.319 4.327 -3.053 1.00 98.06 98 MET A C 1
ATOM 807 O O . MET A 1 98 ? -14.736 4.386 -1.968 1.00 98.06 98 MET A O 1
ATOM 811 N N . GLN A 1 99 ? -16.634 4.096 -3.117 1.00 98.00 99 GLN A N 1
ATOM 812 C CA . GLN A 1 99 ? -17.444 3.813 -1.928 1.00 98.00 99 GLN A CA 1
ATOM 813 C C . GLN A 1 99 ? -16.995 2.523 -1.233 1.00 98.00 99 GLN A C 1
ATOM 815 O O . GLN A 1 99 ? -16.861 2.517 -0.008 1.00 98.00 99 GLN A O 1
ATOM 820 N N . ILE A 1 100 ? -16.717 1.455 -1.987 1.00 98.44 100 ILE A N 1
ATOM 821 C CA . ILE A 1 100 ? -16.185 0.200 -1.436 1.00 98.44 100 ILE A CA 1
ATOM 822 C C . ILE A 1 100 ? -14.843 0.453 -0.743 1.00 98.44 100 ILE A C 1
ATOM 824 O O . ILE A 1 100 ? -14.684 0.093 0.426 1.00 98.44 100 ILE A O 1
ATOM 828 N N . ALA A 1 101 ? -13.913 1.133 -1.416 1.00 98.62 101 ALA A N 1
ATOM 829 C CA . ALA A 1 101 ? -12.607 1.477 -0.864 1.00 98.62 101 ALA A CA 1
ATOM 830 C C . ALA A 1 101 ? -12.729 2.294 0.433 1.00 98.62 101 ALA A C 1
ATOM 832 O O . ALA A 1 101 ? -12.020 2.032 1.405 1.00 98.62 101 ALA A O 1
ATOM 833 N N . TRP A 1 102 ? -13.681 3.231 0.495 1.00 98.50 102 TRP A N 1
ATOM 834 C CA . TRP A 1 102 ? -13.981 4.003 1.702 1.00 98.50 102 TRP A CA 1
ATOM 835 C C . TRP A 1 102 ? -14.504 3.137 2.855 1.00 98.50 102 TRP A C 1
ATOM 837 O O . TRP A 1 102 ? -14.065 3.301 3.996 1.00 98.50 102 TRP A O 1
ATOM 847 N N . GLN A 1 103 ? -15.422 2.201 2.588 1.00 98.50 103 GLN A N 1
ATOM 848 C CA . GLN A 1 103 ? -15.928 1.294 3.626 1.00 98.50 103 GLN A CA 1
ATOM 849 C C . GLN A 1 103 ? -14.837 0.357 4.143 1.00 98.50 103 GLN A C 1
ATOM 851 O O . GLN A 1 103 ? -14.745 0.144 5.353 1.00 98.50 103 GLN A O 1
ATOM 856 N N . ILE A 1 104 ? -13.984 -0.155 3.251 1.00 98.75 104 ILE A N 1
ATOM 857 C CA . ILE A 1 104 ? -12.828 -0.966 3.638 1.00 98.75 104 ILE A CA 1
ATOM 858 C C . ILE A 1 104 ? -11.888 -0.138 4.511 1.00 98.75 104 ILE A C 1
ATOM 860 O O . ILE A 1 104 ? -11.586 -0.566 5.620 1.00 98.75 104 ILE A O 1
ATOM 864 N N . ALA A 1 105 ? -11.510 1.068 4.075 1.00 98.69 105 ALA A N 1
ATOM 865 C CA . ALA A 1 105 ? -10.635 1.957 4.833 1.00 98.69 105 ALA A CA 1
ATOM 866 C C . ALA A 1 105 ? -11.167 2.239 6.245 1.00 98.69 105 ALA A C 1
ATOM 868 O O . ALA A 1 105 ? -10.427 2.120 7.223 1.00 98.69 105 ALA A O 1
ATOM 869 N N . LYS A 1 106 ? -12.458 2.577 6.370 1.00 98.31 106 LYS A N 1
ATOM 870 C CA . LYS A 1 106 ? -13.100 2.770 7.677 1.00 98.31 106 LYS A CA 1
ATOM 871 C C . LYS A 1 106 ? -13.038 1.503 8.521 1.00 98.31 106 LYS A C 1
ATOM 873 O O . LYS A 1 106 ? -12.622 1.573 9.674 1.00 98.31 106 LYS A O 1
ATOM 878 N N . GLY A 1 107 ? -13.444 0.370 7.953 1.00 98.31 107 GLY A N 1
ATOM 879 C CA . GLY A 1 107 ? -13.556 -0.882 8.689 1.00 98.31 107 GLY A CA 1
ATOM 880 C C . GLY A 1 107 ? -12.212 -1.437 9.155 1.00 98.31 107 GLY A C 1
ATOM 881 O O . GLY A 1 107 ? -12.102 -1.909 10.284 1.00 98.31 107 GLY A O 1
ATOM 882 N N . THR A 1 108 ? -11.160 -1.327 8.341 1.00 98.38 108 THR A N 1
ATOM 883 C CA . THR A 1 108 ? -9.810 -1.743 8.746 1.00 98.38 108 THR A CA 1
ATOM 884 C C . THR A 1 108 ? -9.217 -0.799 9.790 1.00 98.38 108 THR A C 1
ATOM 886 O O . THR A 1 108 ? -8.593 -1.275 10.734 1.00 98.38 108 THR A O 1
ATOM 889 N N . ARG A 1 109 ? -9.449 0.523 9.685 1.00 97.00 109 ARG A N 1
ATOM 890 C CA . ARG A 1 109 ? -8.986 1.501 10.693 1.00 97.00 109 ARG A CA 1
ATOM 891 C C . ARG A 1 109 ? -9.676 1.317 12.043 1.00 97.00 109 ARG A C 1
ATOM 893 O O . ARG A 1 109 ? -9.022 1.436 13.070 1.00 97.00 109 ARG A O 1
ATOM 900 N N . SER A 1 110 ? -10.971 0.993 12.050 1.00 96.38 110 SER A N 1
ATOM 901 C CA . SER A 1 110 ? -11.712 0.715 13.287 1.00 96.38 110 SER A CA 1
ATOM 902 C C . SER A 1 110 ? -11.541 -0.717 13.806 1.00 96.38 110 SER A C 1
ATOM 904 O O . SER A 1 110 ? -12.126 -1.052 14.831 1.00 96.38 110 SER A O 1
ATOM 906 N N . GLY A 1 111 ? -10.818 -1.585 13.089 1.00 96.12 111 GLY A N 1
ATOM 907 C CA . GLY A 1 111 ? -10.653 -3.000 13.439 1.00 96.12 111 GLY A CA 1
ATOM 908 C C . GLY A 1 111 ? -11.910 -3.865 13.276 1.00 96.12 111 GLY A C 1
ATOM 909 O O . GLY A 1 111 ? -11.945 -4.981 13.785 1.00 96.12 111 GLY A O 1
ATOM 910 N N . SER A 1 112 ? -12.944 -3.383 12.577 1.00 97.88 112 SER A N 1
ATOM 911 C CA . SER A 1 112 ? -14.191 -4.132 12.347 1.00 97.88 112 SER A CA 1
ATOM 912 C C . SER A 1 112 ? -14.116 -5.084 11.151 1.00 97.88 112 SER A C 1
ATOM 914 O O . SER A 1 112 ? -14.933 -5.994 11.028 1.00 97.88 112 SER A O 1
ATOM 916 N N . ILE A 1 113 ? -13.130 -4.896 10.273 1.00 98.25 113 ILE A N 1
ATOM 917 C CA . ILE A 1 113 ? -12.781 -5.826 9.196 1.00 98.25 113 ILE A CA 1
ATOM 918 C C . ILE A 1 113 ? -11.469 -6.494 9.581 1.00 98.25 113 ILE A C 1
ATOM 920 O O . ILE A 1 113 ? -10.515 -5.788 9.868 1.00 98.25 113 ILE A O 1
ATOM 924 N N . ALA A 1 114 ? -11.416 -7.826 9.575 1.00 97.12 114 ALA A N 1
ATOM 925 C CA . ALA A 1 114 ? -10.205 -8.583 9.884 1.00 97.12 114 ALA A CA 1
ATOM 926 C C . ALA A 1 114 ? -9.198 -8.587 8.719 1.00 97.12 114 ALA A C 1
ATOM 928 O O . ALA A 1 114 ? -9.556 -8.412 7.552 1.00 97.12 114 ALA A O 1
ATOM 929 N N . ARG A 1 115 ? -7.921 -8.837 9.035 1.00 95.31 115 ARG A N 1
ATOM 930 C CA . ARG A 1 115 ? -6.837 -8.929 8.046 1.00 95.31 115 ARG A CA 1
ATOM 931 C C . ARG A 1 115 ? -7.032 -10.124 7.106 1.00 95.31 115 ARG A C 1
ATOM 933 O O . ARG A 1 115 ? -7.306 -11.230 7.555 1.00 95.31 115 ARG A O 1
ATOM 940 N N . ALA A 1 116 ? -6.816 -9.892 5.809 1.00 93.31 116 ALA A N 1
ATOM 941 C CA . ALA A 1 116 ? -6.953 -10.897 4.749 1.00 93.31 116 ALA A CA 1
ATOM 942 C C . ALA A 1 116 ? -5.614 -11.459 4.220 1.00 93.31 116 ALA A C 1
ATOM 944 O O . ALA A 1 116 ? -5.615 -12.319 3.343 1.00 93.31 116 ALA A O 1
ATOM 945 N N . CYS A 1 117 ? -4.472 -10.984 4.728 1.00 90.81 117 CYS A N 1
ATOM 946 C CA . CYS A 1 117 ? -3.142 -11.423 4.298 1.00 90.81 117 CYS A CA 1
ATOM 947 C C . CYS A 1 117 ? -2.142 -11.544 5.453 1.00 90.81 117 CYS A C 1
ATOM 949 O O . CYS A 1 117 ? -2.444 -11.221 6.602 1.00 90.81 117 CYS A O 1
ATOM 951 N N . ASN A 1 118 ? -0.950 -12.061 5.163 1.00 94.69 118 ASN A N 1
ATOM 952 C CA . ASN A 1 118 ? 0.078 -12.292 6.171 1.00 94.69 118 ASN A CA 1
ATOM 953 C C . ASN A 1 118 ? 0.568 -10.974 6.817 1.00 94.69 118 ASN A C 1
ATOM 955 O O . ASN A 1 118 ? 0.940 -10.030 6.126 1.00 94.69 118 ASN A O 1
ATOM 959 N N . SER A 1 119 ? 0.630 -10.921 8.152 1.00 95.38 119 SER A N 1
ATOM 960 C CA . SER A 1 119 ? 1.006 -9.717 8.919 1.00 95.38 119 SER A CA 1
ATOM 961 C C . SER A 1 119 ? 2.460 -9.261 8.739 1.00 95.38 119 SER A C 1
ATOM 963 O O . SER A 1 119 ? 2.807 -8.155 9.153 1.00 95.38 119 SER A O 1
ATOM 965 N N . SER A 1 120 ? 3.322 -10.087 8.137 1.00 94.94 120 SER A N 1
ATOM 966 C CA . SER A 1 120 ? 4.712 -9.725 7.824 1.00 94.94 120 SER A CA 1
ATOM 967 C C . SER A 1 120 ? 4.865 -8.908 6.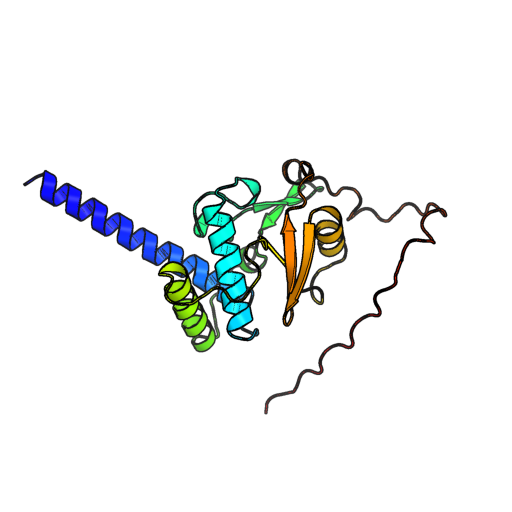536 1.00 94.94 120 SER A C 1
ATOM 969 O O . SER A 1 120 ? 5.938 -8.353 6.289 1.00 94.94 120 SER A O 1
ATOM 971 N N . VAL A 1 121 ? 3.820 -8.831 5.712 1.00 96.19 121 VAL A N 1
ATOM 972 C CA . VAL A 1 121 ? 3.851 -8.151 4.415 1.00 96.19 121 VAL A CA 1
ATOM 973 C C . VAL A 1 121 ? 3.954 -6.637 4.608 1.00 96.19 121 VAL A C 1
ATOM 975 O O . VAL A 1 121 ? 3.256 -6.050 5.434 1.00 96.19 121 VAL A O 1
ATOM 978 N N . ARG A 1 122 ? 4.836 -5.997 3.835 1.00 95.19 122 ARG A N 1
ATOM 979 C CA . ARG A 1 122 ? 4.983 -4.527 3.776 1.00 95.19 122 ARG A CA 1
ATOM 980 C C . ARG A 1 122 ? 5.038 -3.978 2.356 1.00 95.19 122 ARG A C 1
ATOM 982 O O . ARG A 1 122 ? 4.949 -2.769 2.179 1.00 95.19 122 ARG A O 1
ATOM 989 N N . PHE A 1 123 ? 5.170 -4.849 1.361 1.00 94.50 123 PHE A N 1
ATOM 990 C CA . PHE A 1 123 ? 5.252 -4.456 -0.036 1.00 94.50 123 PHE A CA 1
ATOM 991 C C . PHE A 1 123 ? 4.408 -5.379 -0.896 1.00 94.50 123 PHE A C 1
ATOM 993 O O . PHE A 1 123 ? 4.184 -6.545 -0.561 1.00 94.50 123 PHE A O 1
ATOM 1000 N N . TYR A 1 124 ? 3.998 -4.849 -2.034 1.00 95.12 124 TYR A N 1
ATOM 1001 C CA . TYR A 1 124 ? 3.327 -5.595 -3.074 1.00 95.12 124 TYR A CA 1
ATOM 1002 C C . TYR A 1 124 ? 3.679 -4.993 -4.426 1.00 95.12 124 TYR A C 1
ATOM 1004 O O . TYR A 1 124 ? 4.047 -3.823 -4.518 1.00 95.12 124 TYR A O 1
ATOM 1012 N N . LYS A 1 125 ? 3.558 -5.795 -5.478 1.00 92.56 125 LYS A N 1
ATOM 1013 C CA . LYS A 1 125 ? 3.569 -5.299 -6.852 1.00 92.56 125 LYS A CA 1
ATOM 1014 C C . LYS A 1 125 ? 2.616 -6.112 -7.701 1.00 92.56 125 LYS A C 1
ATOM 1016 O O . LYS A 1 125 ? 2.444 -7.311 -7.480 1.00 92.56 125 LYS A O 1
ATOM 1021 N N . ASN A 1 126 ? 2.072 -5.477 -8.728 1.00 91.62 126 ASN A N 1
ATOM 1022 C CA . ASN A 1 126 ? 1.502 -6.216 -9.836 1.00 91.62 126 ASN A CA 1
ATOM 1023 C C . ASN A 1 126 ? 2.637 -6.678 -10.757 1.00 91.62 126 ASN A C 1
ATOM 1025 O O . ASN A 1 126 ? 3.161 -5.900 -11.553 1.00 91.62 126 ASN A O 1
ATOM 1029 N N . SER A 1 127 ? 3.027 -7.950 -10.658 1.00 86.75 127 SER A N 1
ATOM 1030 C CA . SER A 1 127 ? 4.143 -8.503 -11.439 1.00 86.75 127 SER A CA 1
ATOM 1031 C C . SER A 1 127 ? 3.907 -8.520 -12.948 1.00 86.75 127 SER A C 1
ATOM 1033 O O . SER A 1 127 ? 4.870 -8.615 -13.700 1.00 86.75 127 SER A O 1
ATOM 1035 N N . SER A 1 128 ? 2.657 -8.397 -13.408 1.00 86.88 128 SER A N 1
ATOM 1036 C CA . SER A 1 128 ? 2.359 -8.241 -14.839 1.00 86.88 128 SER A CA 1
ATOM 1037 C C . SER A 1 128 ? 2.568 -6.808 -15.344 1.00 86.88 128 SER A C 1
ATOM 1039 O O . SER A 1 128 ? 2.759 -6.608 -16.541 1.00 86.88 128 SER A O 1
ATOM 1041 N N . ALA A 1 129 ? 2.563 -5.824 -14.439 1.00 86.56 129 ALA A N 1
ATOM 1042 C CA . ALA A 1 129 ? 2.762 -4.408 -14.747 1.00 86.56 129 ALA A CA 1
ATOM 1043 C C . ALA A 1 129 ? 4.157 -3.896 -14.349 1.00 86.56 129 ALA A C 1
ATOM 1045 O O . ALA A 1 129 ? 4.615 -2.873 -14.857 1.00 86.56 129 ALA A O 1
ATOM 1046 N N . ALA A 1 130 ? 4.843 -4.587 -13.438 1.00 85.12 130 ALA A N 1
ATOM 1047 C CA . ALA A 1 130 ? 6.149 -4.180 -12.947 1.00 85.12 130 ALA A CA 1
ATOM 1048 C C . ALA A 1 130 ? 7.219 -4.286 -14.044 1.00 85.12 130 ALA A C 1
ATOM 1050 O O . ALA A 1 130 ? 7.523 -5.370 -14.542 1.00 85.12 130 ALA A O 1
ATOM 1051 N N . GLY A 1 131 ? 7.840 -3.153 -14.379 1.00 83.44 131 GLY A N 1
ATOM 1052 C CA . GLY A 1 131 ? 8.974 -3.122 -15.300 1.00 83.44 131 GLY A CA 1
ATOM 1053 C C . GLY A 1 131 ? 10.226 -3.827 -14.742 1.00 83.44 131 GLY A C 1
ATOM 1054 O O . GLY A 1 131 ? 10.302 -4.104 -13.540 1.00 83.44 131 GLY A O 1
ATOM 1055 N N . PRO A 1 132 ? 11.250 -4.069 -15.584 1.00 82.56 132 PRO A N 1
ATOM 1056 C CA . PRO A 1 132 ? 12.446 -4.832 -15.208 1.00 82.56 132 PRO A CA 1
ATOM 1057 C C . PRO A 1 132 ? 13.160 -4.305 -13.958 1.00 82.56 132 PRO A C 1
ATOM 1059 O O . PRO A 1 132 ? 13.493 -5.077 -13.063 1.00 82.56 132 PRO A O 1
ATOM 1062 N N . GLY A 1 133 ? 13.332 -2.986 -13.851 1.00 79.06 133 GLY A N 1
ATOM 1063 C CA . GLY A 1 133 ? 14.015 -2.390 -12.704 1.00 79.06 133 GLY A CA 1
ATOM 1064 C C . GLY A 1 133 ? 13.218 -2.471 -11.400 1.00 79.06 133 GLY A C 1
ATOM 1065 O O . GLY A 1 133 ? 13.796 -2.732 -10.349 1.00 79.06 133 GLY A O 1
ATOM 1066 N N . GLY A 1 134 ? 11.887 -2.345 -11.465 1.00 80.44 134 GLY A N 1
ATOM 1067 C CA . GLY A 1 134 ? 11.021 -2.604 -10.313 1.00 80.44 134 GLY A CA 1
ATOM 1068 C C . GLY A 1 134 ? 11.108 -4.066 -9.878 1.00 80.44 134 GLY A C 1
ATOM 1069 O O . GLY A 1 134 ? 11.266 -4.358 -8.697 1.00 80.44 134 GLY A O 1
ATOM 1070 N N . THR A 1 135 ? 11.096 -5.000 -10.832 1.00 85.81 135 THR A N 1
ATOM 1071 C CA . THR A 1 135 ? 11.250 -6.426 -10.526 1.00 85.81 135 THR A CA 1
ATOM 1072 C C . THR A 1 135 ? 12.592 -6.744 -9.874 1.00 85.81 135 THR A C 1
ATOM 1074 O O . THR A 1 135 ? 12.591 -7.325 -8.792 1.00 85.81 135 THR A O 1
ATOM 1077 N N . CYS A 1 136 ? 13.698 -6.259 -10.439 1.00 83.25 136 CYS A N 1
ATOM 1078 C CA . CYS A 1 136 ? 15.028 -6.402 -9.849 1.00 83.25 136 CYS A CA 1
ATOM 1079 C C . CYS A 1 136 ? 15.111 -5.809 -8.435 1.00 83.25 136 CYS A C 1
ATOM 1081 O O . CYS A 1 136 ? 15.700 -6.419 -7.539 1.00 83.25 136 CYS A O 1
ATOM 1083 N N . TRP A 1 137 ? 14.493 -4.643 -8.203 1.00 82.25 137 TRP A N 1
ATOM 1084 C CA . TRP A 1 137 ? 14.461 -4.043 -6.872 1.00 82.25 137 TRP A CA 1
ATOM 1085 C C . TRP A 1 137 ? 13.784 -4.970 -5.859 1.00 82.25 137 TRP A C 1
ATOM 1087 O O . TRP A 1 137 ? 14.367 -5.234 -4.808 1.00 82.25 137 TRP A O 1
ATOM 1097 N N . PHE A 1 138 ? 12.603 -5.508 -6.182 1.00 86.69 138 PHE A N 1
ATOM 1098 C CA . PHE A 1 138 ? 11.878 -6.427 -5.299 1.00 86.69 138 PHE A CA 1
ATOM 1099 C C . PHE A 1 138 ? 12.684 -7.694 -5.003 1.00 86.69 138 PHE A C 1
ATOM 1101 O O . PHE A 1 138 ? 12.806 -8.063 -3.833 1.00 86.69 138 PHE A O 1
ATOM 1108 N N . ASP A 1 139 ? 13.278 -8.309 -6.026 1.00 84.75 139 ASP A N 1
ATOM 1109 C CA . ASP A 1 139 ? 14.031 -9.563 -5.892 1.00 84.75 139 ASP A CA 1
ATOM 1110 C C . ASP A 1 139 ? 15.273 -9.408 -5.001 1.00 84.75 139 ASP A C 1
ATOM 1112 O O . ASP A 1 139 ? 15.649 -10.331 -4.279 1.00 84.75 139 ASP A O 1
ATOM 1116 N N . ARG A 1 140 ? 15.899 -8.226 -5.007 1.00 81.56 140 ARG A N 1
ATOM 1117 C CA . ARG A 1 140 ? 17.076 -7.935 -4.176 1.00 81.56 140 ARG A CA 1
ATOM 1118 C C . ARG A 1 140 ? 16.741 -7.498 -2.758 1.00 81.56 140 ARG A C 1
ATOM 1120 O O . ARG A 1 140 ? 17.494 -7.785 -1.831 1.00 81.56 140 ARG A O 1
ATOM 1127 N N . ASN A 1 141 ? 15.667 -6.731 -2.596 1.00 81.56 141 ASN A N 1
ATOM 1128 C CA . ASN A 1 141 ? 15.428 -5.971 -1.370 1.00 81.56 141 ASN A CA 1
ATOM 1129 C C . ASN A 1 141 ? 14.369 -6.591 -0.470 1.00 81.56 141 ASN A C 1
ATOM 1131 O O . ASN A 1 141 ? 14.283 -6.229 0.704 1.00 81.56 141 ASN A O 1
ATOM 1135 N N . THR A 1 142 ? 13.558 -7.503 -0.990 1.00 89.25 142 THR A N 1
ATOM 1136 C CA . THR A 1 142 ? 12.400 -8.034 -0.278 1.00 89.25 142 THR A CA 1
ATOM 1137 C C . THR A 1 142 ? 12.375 -9.554 -0.338 1.00 89.25 142 THR A C 1
ATOM 1139 O O . THR A 1 142 ? 13.062 -10.176 -1.140 1.00 89.25 142 THR A O 1
ATOM 1142 N N . ILE A 1 143 ? 11.603 -10.171 0.553 1.00 92.62 143 ILE A N 1
ATOM 1143 C CA . ILE A 1 143 ? 11.402 -11.619 0.557 1.00 92.62 143 ILE A CA 1
ATOM 1144 C C . ILE A 1 143 ? 9.969 -11.883 0.126 1.00 92.62 143 ILE A C 1
ATOM 1146 O O . ILE A 1 143 ? 9.037 -11.409 0.779 1.00 92.62 143 ILE A O 1
ATOM 1150 N N . PHE A 1 144 ? 9.810 -12.639 -0.958 1.00 94.50 144 PHE A N 1
ATOM 1151 C CA . PHE A 1 144 ? 8.506 -13.089 -1.432 1.00 94.50 144 PHE A CA 1
ATOM 1152 C C . PHE A 1 144 ? 7.785 -13.880 -0.336 1.00 94.50 144 PHE A C 1
ATOM 1154 O O . PHE A 1 144 ? 8.386 -14.719 0.337 1.00 94.50 144 PHE A O 1
ATOM 1161 N N . VAL A 1 145 ? 6.501 -13.587 -0.150 1.00 95.44 145 VAL A N 1
ATOM 1162 C CA . VAL A 1 145 ? 5.638 -14.266 0.820 1.00 95.44 145 VAL A CA 1
ATOM 1163 C C . VAL A 1 145 ? 4.623 -15.126 0.084 1.00 95.44 145 VAL A C 1
ATOM 1165 O O . VAL A 1 145 ? 4.596 -16.338 0.274 1.00 95.44 145 VAL A O 1
ATOM 1168 N N . GLU A 1 146 ? 3.801 -14.507 -0.761 1.00 94.31 146 GLU A N 1
ATOM 1169 C CA . GLU A 1 146 ? 2.741 -15.189 -1.501 1.00 94.31 146 GLU A CA 1
ATOM 1170 C C . GLU A 1 146 ? 2.304 -14.373 -2.723 1.00 94.31 146 GLU A C 1
ATOM 1172 O O . GLU A 1 146 ? 2.545 -13.169 -2.808 1.00 94.31 146 GLU A O 1
ATOM 1177 N N . THR A 1 147 ? 1.621 -15.031 -3.657 1.00 93.44 147 THR A N 1
ATOM 1178 C CA . THR A 1 147 ? 0.861 -14.375 -4.726 1.00 93.44 147 THR A CA 1
ATOM 1179 C C . THR A 1 147 ? -0.617 -14.480 -4.378 1.00 93.44 147 THR A C 1
ATOM 1181 O O . THR A 1 147 ? -1.110 -15.576 -4.107 1.00 93.44 147 THR A O 1
ATOM 1184 N N . ARG A 1 148 ? -1.341 -13.363 -4.426 1.00 89.75 148 ARG A N 1
ATOM 1185 C CA . ARG A 1 148 ? -2.804 -13.327 -4.314 1.00 89.75 148 ARG A CA 1
ATOM 1186 C C . ARG A 1 148 ? -3.342 -12.417 -5.406 1.00 89.75 148 ARG A C 1
ATOM 1188 O O . ARG A 1 148 ? -2.965 -11.250 -5.476 1.00 89.75 148 ARG A O 1
ATOM 1195 N N . TRP A 1 149 ? -4.246 -12.952 -6.221 1.00 90.94 149 TRP A N 1
ATOM 1196 C CA . TRP A 1 149 ? -4.881 -12.201 -7.307 1.00 90.94 149 TRP A CA 1
ATOM 1197 C C . TRP A 1 149 ? -3.831 -11.604 -8.252 1.00 90.94 149 TRP A C 1
ATOM 1199 O O . TRP A 1 149 ? -2.950 -12.345 -8.697 1.00 90.94 149 TRP A O 1
ATOM 1209 N N . ASN A 1 150 ? -3.884 -10.306 -8.555 1.00 92.44 150 ASN A N 1
ATOM 1210 C CA . ASN A 1 150 ? -2.890 -9.680 -9.429 1.00 92.44 150 ASN A CA 1
ATOM 1211 C C . ASN A 1 150 ? -1.643 -9.179 -8.690 1.00 92.44 150 ASN A C 1
ATOM 1213 O O . ASN A 1 150 ? -0.803 -8.520 -9.302 1.00 92.44 150 ASN A O 1
ATOM 1217 N N . HIS A 1 151 ? -1.497 -9.494 -7.402 1.00 93.88 151 HIS A N 1
ATOM 1218 C CA . HIS A 1 151 ? -0.427 -8.982 -6.558 1.00 93.88 151 HIS A CA 1
ATOM 1219 C C . HIS A 1 151 ? 0.507 -10.089 -6.065 1.00 93.88 151 HIS A C 1
ATOM 1221 O O . HIS A 1 151 ? 0.082 -11.105 -5.511 1.00 93.88 151 HIS A O 1
ATOM 1227 N N . ASP A 1 152 ? 1.806 -9.845 -6.209 1.00 95.62 152 ASP A N 1
ATOM 1228 C CA . ASP A 1 152 ? 2.836 -10.561 -5.465 1.00 95.62 152 ASP A CA 1
ATOM 1229 C C . ASP A 1 152 ? 3.148 -9.758 -4.197 1.00 95.62 152 ASP A C 1
ATOM 1231 O O . ASP A 1 152 ? 3.399 -8.552 -4.269 1.00 95.62 152 ASP A O 1
ATOM 1235 N N . PHE A 1 153 ? 3.115 -10.419 -3.041 1.00 95.31 153 PHE A N 1
ATOM 1236 C CA . PHE A 1 153 ? 3.296 -9.820 -1.722 1.00 95.31 153 PHE A CA 1
ATOM 1237 C C . PHE A 1 153 ? 4.649 -10.183 -1.125 1.00 95.31 153 PHE A C 1
ATOM 1239 O O . PHE A 1 153 ? 5.116 -11.322 -1.215 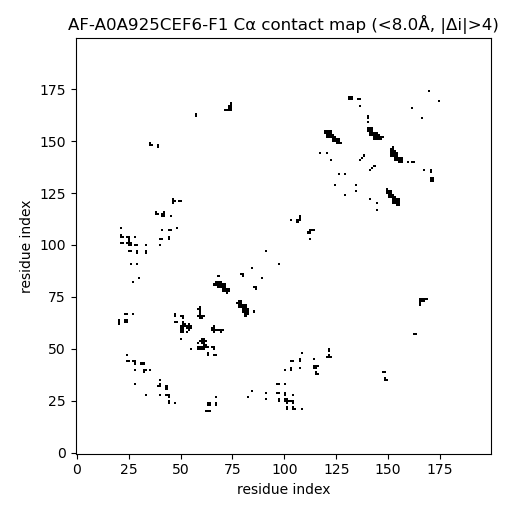1.00 95.31 153 PHE A O 1
ATOM 1246 N N . TYR A 1 154 ? 5.264 -9.204 -0.465 1.00 95.44 154 TYR A N 1
ATOM 1247 C CA . TYR A 1 154 ? 6.622 -9.312 0.039 1.00 95.44 154 TYR A CA 1
ATOM 1248 C C . TYR A 1 154 ? 6.758 -8.727 1.442 1.00 95.44 154 TYR A C 1
ATOM 1250 O O . TYR A 1 154 ? 6.081 -7.768 1.833 1.00 95.44 154 TYR A O 1
ATOM 1258 N N . ARG A 1 155 ? 7.703 -9.286 2.194 1.00 93.56 155 ARG A N 1
ATOM 1259 C CA . ARG A 1 155 ? 8.117 -8.792 3.507 1.00 93.56 155 ARG A CA 1
ATOM 1260 C C . ARG A 1 155 ? 9.527 -8.200 3.458 1.00 93.56 155 ARG A C 1
ATOM 1262 O O . ARG A 1 155 ? 10.313 -8.557 2.575 1.00 93.56 155 ARG A O 1
ATOM 1269 N N . PRO A 1 156 ? 9.890 -7.356 4.436 1.00 88.69 156 PRO A N 1
ATOM 1270 C CA . PRO A 1 156 ? 11.254 -6.876 4.595 1.00 88.69 156 PRO A CA 1
ATOM 1271 C C . PRO A 1 156 ? 12.313 -7.982 4.621 1.00 88.69 156 PRO A C 1
ATOM 1273 O O . PRO A 1 156 ? 12.163 -8.984 5.334 1.00 88.69 156 PRO A O 1
ATOM 1276 N N . HIS A 1 157 ? 13.416 -7.776 3.894 1.00 82.50 157 HIS A N 1
ATOM 1277 C CA . HIS A 1 157 ? 14.630 -8.562 4.088 1.00 82.50 157 HIS A CA 1
ATOM 1278 C C . HIS A 1 157 ? 15.315 -8.109 5.386 1.00 82.50 157 HIS A C 1
ATOM 1280 O O . HIS A 1 157 ? 15.520 -6.917 5.604 1.00 82.50 157 HIS A O 1
ATOM 1286 N N . ARG A 1 158 ? 15.677 -9.046 6.275 1.00 66.50 158 ARG A N 1
ATOM 1287 C CA . ARG A 1 158 ? 16.234 -8.709 7.606 1.00 66.50 158 ARG A CA 1
ATOM 1288 C C . ARG A 1 158 ? 17.586 -7.990 7.533 1.00 66.50 158 ARG A C 1
ATOM 1290 O O . ARG A 1 158 ? 17.929 -7.254 8.448 1.00 66.50 158 ARG A O 1
ATOM 1297 N N . SER A 1 159 ? 18.337 -8.209 6.456 1.00 55.38 159 SER A N 1
ATOM 1298 C CA . SER A 1 159 ? 19.696 -7.695 6.257 1.00 55.38 159 SER A CA 1
ATOM 1299 C C . SER A 1 159 ? 19.812 -6.677 5.122 1.00 55.38 159 SER A C 1
ATOM 1301 O O . SER A 1 159 ? 20.878 -6.580 4.521 1.00 55.38 159 SER A O 1
ATOM 1303 N N . ALA A 1 160 ? 18.753 -5.928 4.800 1.00 55.72 160 ALA A N 1
ATOM 1304 C CA . ALA A 1 160 ? 18.828 -4.885 3.775 1.00 55.72 160 ALA A CA 1
ATOM 1305 C C . ALA A 1 160 ? 18.925 -3.459 4.370 1.00 55.72 160 ALA A C 1
ATOM 1307 O O . ALA A 1 160 ? 17.956 -2.701 4.331 1.00 55.72 160 ALA A O 1
ATOM 1308 N N . PRO A 1 161 ? 20.105 -3.031 4.871 1.00 50.44 161 PRO A N 1
ATOM 1309 C CA . PRO A 1 161 ? 20.438 -1.613 5.011 1.00 50.44 161 PRO A CA 1
ATOM 1310 C C . PRO A 1 161 ? 20.452 -0.861 3.668 1.00 50.44 161 PRO A C 1
ATOM 1312 O O . PRO A 1 161 ? 20.480 0.366 3.656 1.00 50.44 161 PRO A O 1
ATOM 1315 N N . GLU A 1 162 ? 20.450 -1.559 2.522 1.00 50.19 162 GLU A N 1
ATOM 1316 C CA . GLU A 1 162 ? 20.484 -0.939 1.183 1.00 50.19 162 GLU A CA 1
ATOM 1317 C C . GLU A 1 162 ? 19.252 -0.069 0.881 1.00 50.19 162 GLU A C 1
ATOM 1319 O O . GLU A 1 162 ? 19.337 0.837 0.053 1.00 50.19 162 GLU A O 1
ATOM 1324 N N . TRP A 1 163 ? 18.145 -0.236 1.616 1.00 54.34 163 TRP A N 1
ATOM 1325 C CA . TRP A 1 163 ? 16.947 0.602 1.462 1.00 54.34 163 TRP A CA 1
ATOM 1326 C C . TRP A 1 163 ? 17.195 2.080 1.795 1.00 54.34 163 TRP A C 1
ATOM 1328 O O . TRP A 1 163 ? 16.394 2.943 1.447 1.00 54.34 163 TRP A O 1
ATOM 1338 N N . TRP A 1 164 ? 18.297 2.372 2.490 1.00 49.78 164 TRP A N 1
ATOM 1339 C CA . TRP A 1 164 ? 18.586 3.676 3.071 1.00 49.78 164 TRP A CA 1
ATOM 1340 C C . TRP A 1 164 ? 19.331 4.576 2.093 1.00 49.78 164 TRP A C 1
ATOM 1342 O O . TRP A 1 164 ? 19.307 5.794 2.239 1.00 49.78 164 TRP A O 1
ATOM 1352 N N . ARG A 1 165 ? 20.001 3.968 1.107 1.00 48.69 165 ARG A N 1
ATOM 1353 C CA . ARG A 1 165 ? 20.901 4.658 0.181 1.00 48.69 165 ARG A CA 1
ATOM 1354 C C . ARG A 1 165 ? 20.350 4.796 -1.233 1.00 48.69 165 ARG A C 1
ATOM 1356 O O . ARG A 1 165 ? 21.031 5.375 -2.066 1.00 48.69 165 ARG A O 1
ATOM 1363 N N . GLY A 1 166 ? 19.147 4.290 -1.520 1.00 47.25 166 GLY A N 1
ATOM 1364 C CA . GLY A 1 166 ? 18.563 4.400 -2.863 1.00 47.25 166 GLY A CA 1
ATOM 1365 C C . GLY A 1 166 ? 19.430 3.765 -3.958 1.00 47.25 166 GLY A C 1
ATOM 1366 O O . GLY A 1 166 ? 19.351 4.166 -5.110 1.00 47.25 166 GLY A O 1
ATOM 1367 N N . THR A 1 167 ? 20.294 2.802 -3.622 1.00 46.78 167 THR A N 1
ATOM 1368 C CA . THR A 1 167 ? 21.292 2.256 -4.547 1.00 46.78 167 THR A CA 1
ATOM 1369 C C . THR A 1 167 ? 20.842 0.916 -5.114 1.00 46.78 167 THR A C 1
ATOM 1371 O O . THR A 1 167 ? 21.145 -0.128 -4.539 1.00 46.78 167 THR A O 1
ATOM 1374 N N . SER A 1 168 ? 20.183 0.904 -6.273 1.00 51.03 168 SER A N 1
ATOM 1375 C CA . SER A 1 168 ? 20.071 -0.309 -7.097 1.00 51.03 168 SER A CA 1
ATOM 1376 C C . SER A 1 168 ? 20.811 -0.183 -8.431 1.00 51.03 168 SER A C 1
ATOM 1378 O O . SER A 1 168 ? 20.339 -0.702 -9.425 1.00 51.03 168 SER A O 1
ATOM 1380 N N . GLN A 1 169 ? 22.002 0.445 -8.453 1.00 48.22 169 GLN A N 1
ATOM 1381 C CA . GLN A 1 169 ? 22.797 0.791 -9.660 1.00 48.22 169 GLN A CA 1
ATOM 1382 C C . GLN A 1 169 ? 22.940 -0.350 -10.698 1.00 48.22 169 GLN A C 1
ATOM 1384 O O . GLN A 1 169 ? 23.227 -0.104 -11.866 1.00 48.22 169 GLN A O 1
ATOM 1389 N N . LYS A 1 170 ? 22.724 -1.606 -10.278 1.00 57.50 170 LYS A N 1
ATOM 1390 C CA . LYS A 1 170 ? 22.742 -2.837 -11.089 1.00 57.50 170 LYS A CA 1
ATOM 1391 C C . LYS A 1 170 ? 21.381 -3.284 -11.667 1.00 57.50 170 LYS A C 1
ATOM 1393 O O . LYS A 1 170 ? 21.343 -4.273 -12.382 1.00 57.50 170 LYS A O 1
ATOM 1398 N N . CYS A 1 171 ? 20.272 -2.629 -11.328 1.00 63.03 171 CYS A N 1
ATOM 1399 C CA . CYS A 1 171 ? 18.915 -2.969 -11.777 1.00 63.03 171 CYS A CA 1
ATOM 1400 C C . CYS A 1 171 ? 18.471 -2.172 -13.012 1.00 63.03 171 CYS A C 1
ATOM 1402 O O . CYS A 1 171 ? 17.493 -2.547 -13.659 1.00 63.03 171 CYS A O 1
ATOM 1404 N N . TYR A 1 172 ? 19.184 -1.089 -13.339 1.00 54.28 172 TYR A N 1
ATOM 1405 C CA . TYR A 1 172 ? 18.935 -0.247 -14.514 1.00 54.28 172 TYR A CA 1
ATOM 1406 C C . TYR A 1 172 ? 20.149 -0.118 -15.447 1.00 54.28 172 TYR A C 1
ATOM 1408 O O . TYR A 1 172 ? 20.032 0.483 -16.512 1.00 54.28 172 TYR A O 1
ATOM 1416 N N . THR A 1 173 ? 21.301 -0.695 -15.091 1.00 51.81 173 THR A N 1
ATOM 1417 C CA . THR A 1 173 ? 22.421 -0.849 -16.027 1.00 51.81 173 THR A CA 1
ATOM 1418 C C . THR A 1 173 ? 22.189 -2.090 -16.894 1.00 51.81 173 THR A C 1
ATOM 1420 O O . THR A 1 173 ? 21.883 -3.153 -16.351 1.00 51.81 173 THR A O 1
ATOM 1423 N N . PRO A 1 174 ? 22.334 -2.007 -18.231 1.00 45.28 174 PRO A N 1
ATOM 1424 C CA . PRO A 1 174 ? 22.486 -3.204 -19.047 1.00 45.28 174 PRO A CA 1
ATOM 1425 C C . PRO A 1 174 ? 23.671 -3.979 -18.480 1.00 45.28 174 PRO A C 1
ATOM 1427 O O . PRO A 1 174 ? 24.746 -3.400 -18.299 1.00 45.28 174 PRO A O 1
ATOM 1430 N N . ALA A 1 175 ? 23.476 -5.253 -18.145 1.00 47.72 175 ALA A N 1
ATOM 1431 C CA . ALA A 1 175 ? 24.582 -6.093 -17.726 1.00 47.72 175 ALA A CA 1
ATOM 1432 C C . ALA A 1 175 ? 25.666 -6.013 -18.809 1.00 47.72 175 ALA A C 1
ATOM 1434 O O . ALA A 1 175 ? 25.416 -6.366 -19.962 1.00 47.72 175 ALA A O 1
ATOM 1435 N N . ALA A 1 176 ? 26.859 -5.533 -18.453 1.00 43.41 176 ALA A N 1
ATOM 1436 C CA . ALA A 1 176 ? 28.037 -5.866 -19.231 1.00 43.41 176 ALA A CA 1
ATOM 1437 C C . ALA A 1 176 ? 28.089 -7.394 -19.235 1.00 43.41 176 ALA A C 1
ATOM 1439 O O . ALA A 1 176 ? 28.159 -8.007 -18.171 1.00 43.41 176 ALA A O 1
ATOM 1440 N N . THR A 1 177 ? 27.926 -7.989 -20.411 1.00 39.56 177 THR A N 1
ATOM 1441 C CA . THR A 1 177 ? 27.829 -9.428 -20.622 1.00 39.56 177 THR A CA 1
ATOM 1442 C C . THR A 1 177 ? 29.091 -10.092 -20.081 1.00 39.56 177 THR A C 1
ATOM 1444 O O . THR A 1 177 ? 30.108 -10.168 -20.764 1.00 39.56 177 THR A O 1
ATOM 1447 N N . THR A 1 178 ? 29.057 -10.555 -18.835 1.00 40.81 178 THR A N 1
ATOM 1448 C CA . THR A 1 178 ? 30.054 -11.485 -18.321 1.00 40.81 178 THR A CA 1
ATOM 1449 C C . THR A 1 178 ? 29.441 -12.873 -18.397 1.00 40.81 178 THR A C 1
ATOM 1451 O O . THR A 1 178 ? 28.368 -13.154 -17.868 1.00 40.81 178 THR A O 1
ATOM 1454 N N . SER A 1 179 ? 30.119 -13.741 -19.136 1.00 43.66 179 SER A N 1
ATOM 1455 C CA . SER A 1 179 ? 29.728 -15.094 -19.540 1.00 43.66 179 SER A CA 1
ATOM 1456 C C . SER A 1 179 ? 29.611 -16.112 -18.391 1.00 43.66 179 SER A C 1
ATOM 1458 O O . SER A 1 179 ? 29.693 -17.312 -18.633 1.00 43.66 179 SER A O 1
ATOM 1460 N N . ALA A 1 180 ? 29.434 -15.664 -17.146 1.00 43.00 180 ALA A N 1
ATOM 1461 C CA . ALA A 1 180 ? 29.534 -16.501 -15.951 1.00 43.00 180 ALA A CA 1
ATOM 1462 C C . ALA A 1 180 ? 28.201 -16.756 -15.219 1.00 43.00 180 ALA A C 1
ATOM 1464 O O . ALA A 1 180 ? 28.183 -17.574 -14.307 1.00 43.00 180 ALA A O 1
ATOM 1465 N N . ASP A 1 181 ? 27.089 -16.116 -15.603 1.00 41.66 181 ASP A N 1
ATOM 1466 C CA . ASP A 1 181 ? 25.815 -16.186 -14.849 1.00 41.66 181 ASP A CA 1
ATOM 1467 C C . ASP A 1 181 ? 24.738 -17.092 -15.489 1.00 41.66 181 ASP A C 1
ATOM 1469 O O . ASP A 1 181 ? 23.545 -16.987 -15.201 1.00 41.66 181 ASP A O 1
ATOM 1473 N N . VAL A 1 182 ? 25.147 -18.017 -16.364 1.00 41.47 182 VAL A N 1
ATOM 1474 C CA . VAL A 1 182 ? 24.232 -18.894 -17.125 1.00 41.47 182 VAL A CA 1
ATOM 1475 C C . VAL A 1 182 ? 23.528 -19.952 -16.252 1.00 41.47 182 VAL A C 1
ATOM 1477 O O . VAL A 1 182 ? 22.574 -20.567 -16.714 1.00 41.47 182 VAL A O 1
ATOM 1480 N N . ASP A 1 183 ? 23.889 -20.128 -14.977 1.00 41.25 183 ASP A N 1
ATOM 1481 C CA . ASP A 1 183 ? 23.463 -21.311 -14.204 1.00 41.25 183 ASP A CA 1
ATOM 1482 C C . ASP A 1 183 ? 22.523 -21.050 -13.005 1.00 41.25 183 ASP A C 1
ATOM 1484 O O . ASP A 1 183 ? 22.409 -21.870 -12.096 1.00 41.25 183 ASP A O 1
ATOM 1488 N N . ARG A 1 184 ? 21.818 -19.907 -12.948 1.00 44.12 184 ARG A N 1
ATOM 1489 C CA . ARG A 1 184 ? 20.825 -19.650 -11.870 1.00 44.12 184 ARG A CA 1
ATOM 1490 C C . ARG A 1 184 ? 19.465 -19.116 -12.303 1.00 44.12 184 ARG A C 1
ATOM 1492 O O . ARG A 1 184 ? 18.685 -18.655 -11.469 1.00 44.12 184 ARG A O 1
ATOM 1499 N N . THR A 1 185 ? 19.112 -19.237 -13.576 1.00 38.41 185 THR A N 1
ATOM 1500 C CA . THR A 1 185 ? 17.753 -18.918 -14.025 1.00 38.41 185 THR A CA 1
ATOM 1501 C C . THR A 1 185 ? 16.871 -20.162 -13.985 1.00 38.41 185 THR A C 1
ATOM 1503 O O . THR A 1 185 ? 16.745 -20.901 -14.955 1.00 38.41 185 THR A O 1
ATOM 1506 N N . VAL A 1 186 ? 16.161 -20.367 -12.870 1.00 39.00 186 VAL A N 1
ATOM 1507 C CA . VAL A 1 186 ? 14.868 -21.060 -12.965 1.00 39.00 186 VAL A CA 1
ATOM 1508 C C . VAL A 1 186 ? 13.950 -20.103 -13.719 1.00 39.00 186 VAL A C 1
ATOM 1510 O O . VAL A 1 186 ? 13.368 -19.187 -13.137 1.00 39.00 186 VAL A O 1
ATOM 1513 N N . ALA A 1 187 ? 13.897 -20.254 -15.040 1.00 33.47 187 ALA A N 1
ATOM 1514 C CA . ALA A 1 187 ? 13.028 -19.476 -15.902 1.00 33.47 187 ALA A CA 1
ATOM 1515 C C . ALA A 1 187 ? 11.572 -19.668 -15.448 1.00 33.47 187 ALA A C 1
ATOM 1517 O O . ALA A 1 187 ? 10.972 -20.722 -15.659 1.00 33.47 187 ALA A O 1
ATOM 1518 N N . ARG A 1 188 ? 10.979 -18.649 -14.810 1.00 47.03 188 ARG A N 1
ATOM 1519 C CA . ARG A 1 188 ? 9.520 -18.591 -14.693 1.00 47.03 188 ARG A CA 1
ATOM 1520 C C . ARG A 1 188 ? 8.975 -18.332 -16.087 1.00 47.03 188 ARG A C 1
ATOM 1522 O O . ARG A 1 188 ? 9.181 -17.256 -16.643 1.00 47.03 188 ARG A O 1
ATOM 1529 N N . LEU A 1 189 ? 8.282 -19.331 -16.628 1.00 32.62 189 LEU A N 1
ATOM 1530 C CA . LEU A 1 189 ? 7.501 -19.196 -17.849 1.00 32.62 189 LEU A CA 1
ATOM 1531 C C . LEU A 1 189 ? 6.588 -17.958 -17.732 1.00 32.62 189 LEU A C 1
ATOM 1533 O O . LEU A 1 189 ? 5.937 -17.786 -16.693 1.00 32.62 189 LEU A O 1
ATOM 1537 N N . PRO A 1 190 ? 6.532 -17.086 -18.754 1.00 33.91 190 PRO A N 1
ATOM 1538 C CA . PRO A 1 190 ? 5.597 -15.973 -18.759 1.00 33.91 190 PRO A CA 1
ATOM 1539 C C . PRO A 1 190 ? 4.170 -16.516 -18.655 1.00 33.91 190 PRO A C 1
ATOM 1541 O O . PRO A 1 190 ? 3.778 -17.419 -19.395 1.00 33.91 190 PRO A O 1
ATOM 1544 N N . ARG A 1 191 ? 3.391 -15.981 -17.707 1.00 41.88 191 ARG A N 1
ATOM 1545 C CA . ARG A 1 191 ? 1.976 -16.343 -17.583 1.00 41.88 191 ARG A CA 1
ATOM 1546 C C . ARG A 1 191 ? 1.217 -15.825 -18.813 1.00 41.88 191 ARG A C 1
ATOM 1548 O O . ARG A 1 191 ? 1.451 -14.680 -19.211 1.00 41.88 191 ARG A O 1
ATOM 1555 N N . PRO A 1 192 ? 0.304 -16.619 -19.399 1.00 32.78 192 PRO A N 1
ATOM 1556 C CA . PRO A 1 192 ? -0.593 -16.121 -20.429 1.00 32.78 192 PRO A CA 1
ATOM 1557 C C . PRO A 1 192 ? -1.411 -14.951 -19.871 1.00 32.78 192 PRO A C 1
ATOM 1559 O O . PRO A 1 192 ? -1.882 -14.979 -18.732 1.00 32.78 192 PRO A O 1
ATOM 1562 N N . ARG A 1 193 ? -1.526 -13.891 -20.673 1.00 33.84 193 ARG A N 1
ATOM 1563 C CA . ARG A 1 193 ? -2.320 -12.700 -20.365 1.00 33.84 193 ARG A CA 1
ATOM 1564 C C . ARG A 1 193 ? -3.788 -13.134 -20.204 1.00 33.84 193 ARG A C 1
ATOM 1566 O O . ARG A 1 193 ? -4.280 -13.792 -21.118 1.00 33.84 193 ARG A O 1
ATOM 1573 N N . PRO A 1 194 ? -4.493 -12.792 -19.110 1.00 37.38 194 PRO A N 1
ATOM 1574 C CA . PRO A 1 194 ? -5.927 -13.043 -19.042 1.00 37.38 194 PRO A CA 1
ATOM 1575 C C . PRO A 1 194 ? -6.613 -12.271 -20.174 1.00 37.38 194 PRO A C 1
ATOM 1577 O O . PRO A 1 194 ? -6.353 -11.078 -20.369 1.00 37.38 194 PRO A O 1
ATOM 1580 N N . GLU A 1 195 ? -7.429 -12.972 -20.961 1.00 35.78 195 GLU A N 1
ATOM 1581 C CA . GLU A 1 195 ? -8.250 -12.354 -21.997 1.00 35.78 195 GLU A CA 1
ATOM 1582 C C . GLU A 1 195 ? -9.128 -11.278 -21.361 1.00 35.78 195 GLU A C 1
ATOM 1584 O O . GLU A 1 195 ? -9.774 -11.497 -20.335 1.00 35.78 195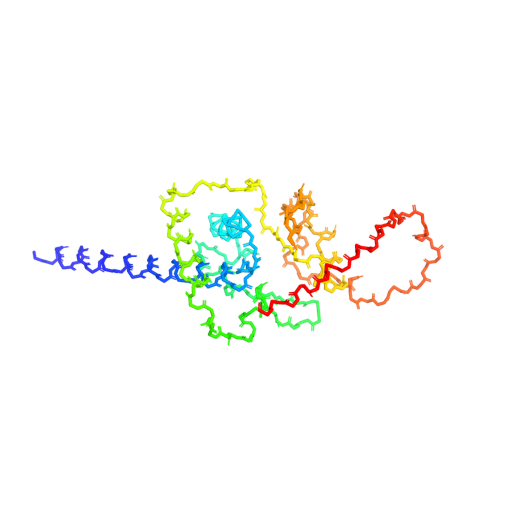 GLU A O 1
ATOM 1589 N N . ARG A 1 196 ? -9.137 -10.088 -21.969 1.00 35.66 196 ARG A N 1
ATOM 1590 C CA . ARG A 1 196 ? -10.134 -9.075 -21.643 1.00 35.66 196 ARG A CA 1
ATOM 1591 C C . ARG A 1 196 ? -11.478 -9.628 -22.092 1.00 35.66 196 ARG A C 1
ATOM 1593 O O . ARG A 1 196 ? -11.779 -9.589 -23.281 1.00 35.66 196 ARG A O 1
ATOM 1600 N N . THR A 1 197 ? -12.288 -10.113 -21.162 1.00 38.94 197 THR A N 1
ATOM 1601 C CA . THR A 1 197 ? -13.718 -10.269 -21.407 1.00 38.94 197 THR A CA 1
ATOM 1602 C C . THR A 1 197 ? -14.273 -8.877 -21.684 1.00 38.94 197 THR A C 1
ATOM 1604 O O . THR A 1 197 ? -14.341 -8.027 -20.796 1.00 38.94 197 THR A O 1
ATOM 1607 N N . ALA A 1 198 ? -14.597 -8.616 -22.948 1.00 37.97 198 ALA A N 1
ATOM 1608 C CA . ALA A 1 198 ? -15.418 -7.481 -23.323 1.00 37.97 198 ALA A CA 1
ATOM 1609 C C . ALA A 1 198 ? -16.780 -7.674 -22.646 1.00 37.97 198 ALA A C 1
ATOM 1611 O O . ALA A 1 198 ? -17.512 -8.603 -22.982 1.00 37.97 198 ALA A O 1
ATOM 1612 N N . MET A 1 199 ? -17.082 -6.851 -21.644 1.00 41.28 199 MET A N 1
ATOM 1613 C CA . MET A 1 199 ? -18.445 -6.726 -21.144 1.00 41.28 199 MET A CA 1
ATOM 1614 C C . MET A 1 199 ? -19.210 -5.857 -22.143 1.00 41.28 199 MET A C 1
ATOM 1616 O O . MET A 1 199 ? -18.934 -4.662 -22.252 1.00 41.28 199 MET A O 1
ATOM 1620 N N . ASN A 1 200 ? -20.106 -6.500 -22.894 1.00 38.34 200 ASN A N 1
ATOM 1621 C CA . ASN A 1 200 ? -21.310 -5.873 -23.436 1.00 38.34 200 ASN A CA 1
ATOM 1622 C C . ASN A 1 200 ? -22.404 -5.925 -22.370 1.00 38.34 200 ASN A C 1
ATOM 1624 O O . ASN A 1 200 ? -22.460 -6.959 -21.663 1.00 38.34 200 ASN A O 1
#

Mean predicted aligned error: 10.47 Å

Foldseek 3Di:
DVVVVVVVVVVVVVVVLVVVLLLLQLLQLLQVPLPHPLLVSLQSSLLLQLLLVVQDVLCQGNTSVSNQQPWAQAPVRDIAGPRNCVVPPDDDPPPVSSVSSSVSSVCVVVVVDDHSDDNQWNDKDQPVPDDQLSVLCCVPFWAFDDDDDRITTTGGDPPPPVSVVNDPVVRPDDPPDDPPPPPPDPDDDDDPDPDPPPDD

pLDDT: mean 80.25, std 20.97, range [32.62, 98.75]